Protein AF-A0A843GMJ1-F1 (afdb_monomer_lite)

pLDDT: mean 77.08, std 14.6, range [37.97, 94.62]

Foldseek 3Di:
DVVVVVVVVVQVVLCVVQHPPDDSVLSVQLVVQLVVLVQWADCPDPVSSVLSSVLSVLVVVLVVCVVVVHDCVVSVVVSVVSCVVSVSDNVRTPDVPDDPDPVSVVVVCVVVVDDDDDDPDPPDPVNVVVVVVVVVVVCVVVVPPPVVVVVVVVVVVVVVVVVVVVVVPPPPPPDDDDDDDDPDPPPVVPPPD

Secondary structure (DSSP, 8-state):
-HHHHHHHHHHHHHHHHS-TTS-HHHHHHHHHHHHHHHHHB---SHHHHHHHHHHHHHHHHHHHHHHHT---HHHHHHHHHHHHHTT-SGGGB--TT--SSHHHHHHHHHHTT------SS--SHHHHHHHHHHHHHHHHHHHS--HHHHHHHHHHHHHHHHHHHHHHTS------------TTTTSSSSS--

Radius of gyration: 40.2 Å; chains: 1; bounding box: 104×72×84 Å

Structure (mmCIF, N/CA/C/O backbone):
data_AF-A0A843GMJ1-F1
#
_entry.id   AF-A0A843GMJ1-F1
#
loop_
_atom_site.group_PDB
_atom_site.id
_atom_site.type_symbol
_atom_site.label_atom_id
_atom_site.label_alt_id
_atom_site.label_comp_id
_atom_site.label_asym_id
_atom_site.label_entity_id
_atom_site.label_seq_id
_atom_site.pdbx_PDB_ins_code
_atom_site.Cartn_x
_atom_site.Cartn_y
_atom_site.Cartn_z
_atom_site.occupancy
_atom_site.B_iso_or_equiv
_atom_site.auth_seq_id
_atom_site.auth_comp_id
_atom_site.auth_asym_id
_atom_site.auth_atom_id
_atom_site.pdbx_PDB_model_num
ATOM 1 N N . ASP A 1 1 ? -25.754 -26.120 11.097 1.00 60.06 1 ASP A N 1
ATOM 2 C CA . ASP A 1 1 ? -24.545 -26.092 11.947 1.00 60.06 1 ASP A CA 1
ATOM 3 C C . ASP A 1 1 ? -23.244 -25.766 11.214 1.00 60.06 1 ASP A C 1
ATOM 5 O O . ASP A 1 1 ? -22.388 -25.136 11.812 1.00 60.06 1 ASP A O 1
ATOM 9 N N . GLU A 1 2 ? -23.070 -26.070 9.922 1.00 61.22 2 GLU A N 1
ATOM 10 C CA . GLU A 1 2 ? -21.831 -25.690 9.201 1.00 61.22 2 GLU A CA 1
ATOM 11 C C . GLU A 1 2 ? -21.666 -24.174 8.965 1.00 61.22 2 GLU A C 1
ATOM 13 O O . GLU A 1 2 ? -20.554 -23.647 8.989 1.00 61.22 2 GLU A O 1
ATOM 18 N N . ILE A 1 3 ? -22.772 -23.447 8.772 1.00 67.88 3 ILE A N 1
ATOM 19 C CA . ILE A 1 3 ? -22.758 -22.004 8.469 1.00 67.88 3 ILE A CA 1
ATOM 20 C C . ILE A 1 3 ? -22.236 -21.178 9.658 1.00 67.88 3 ILE A C 1
ATOM 22 O O . ILE A 1 3 ? -21.502 -20.209 9.464 1.00 67.88 3 ILE A O 1
ATOM 26 N N . THR A 1 4 ? -22.570 -21.571 10.889 1.00 70.19 4 THR A N 1
ATOM 27 C CA . THR A 1 4 ? -22.130 -20.884 12.114 1.00 70.19 4 THR A CA 1
ATOM 28 C C . THR A 1 4 ? -20.654 -21.147 12.403 1.00 70.19 4 THR A C 1
ATOM 30 O O . THR A 1 4 ? -19.912 -20.213 12.693 1.00 70.19 4 THR A O 1
ATOM 33 N N . VAL A 1 5 ? -20.188 -22.382 12.199 1.00 71.06 5 VAL A N 1
ATOM 34 C CA . VAL A 1 5 ? -18.772 -22.756 12.357 1.00 71.06 5 VAL A CA 1
ATOM 35 C C . VAL A 1 5 ? -17.868 -21.981 11.389 1.00 71.06 5 VAL A C 1
ATOM 37 O O . VAL A 1 5 ? -16.803 -21.497 11.776 1.00 71.06 5 VAL A O 1
ATOM 40 N N . LEU A 1 6 ? -18.298 -21.807 10.134 1.00 69.25 6 LEU A N 1
ATOM 41 C CA . LEU A 1 6 ? -17.562 -21.012 9.145 1.00 69.25 6 LEU A CA 1
ATOM 42 C C . LEU A 1 6 ? -17.529 -19.518 9.499 1.00 69.25 6 LEU A C 1
ATOM 44 O O . LEU A 1 6 ? -16.513 -18.856 9.267 1.00 69.25 6 LEU A O 1
ATOM 48 N N . ALA A 1 7 ? -18.615 -18.979 10.058 1.00 74.50 7 ALA A N 1
ATOM 49 C CA . ALA A 1 7 ? -18.665 -17.594 10.518 1.00 74.50 7 ALA A CA 1
ATOM 50 C C . ALA A 1 7 ? -17.706 -17.359 11.699 1.00 74.50 7 ALA A C 1
ATOM 52 O O . ALA A 1 7 ? -16.915 -16.413 11.669 1.00 74.50 7 ALA A O 1
ATOM 53 N N . ASP A 1 8 ? -17.687 -18.265 12.676 1.00 79.25 8 ASP A N 1
ATOM 54 C CA . ASP A 1 8 ? -16.801 -18.180 13.841 1.00 79.25 8 ASP A CA 1
ATOM 55 C C . ASP A 1 8 ? -15.322 -18.311 13.458 1.00 79.25 8 ASP A C 1
ATOM 57 O O . ASP A 1 8 ? -14.470 -17.571 13.962 1.00 79.25 8 ASP A O 1
ATOM 61 N N . ALA A 1 9 ? -15.002 -19.196 12.509 1.00 84.12 9 ALA A N 1
ATOM 62 C CA . ALA A 1 9 ? -13.650 -19.330 11.975 1.00 84.12 9 ALA A CA 1
ATOM 63 C C . ALA A 1 9 ? -13.172 -18.038 11.286 1.00 84.12 9 ALA A C 1
ATOM 65 O O . ALA A 1 9 ? -12.038 -17.602 11.510 1.00 84.12 9 ALA A O 1
ATOM 66 N N . LYS A 1 10 ? -14.042 -17.387 10.499 1.00 84.50 10 LYS A N 1
ATOM 67 C CA . LYS A 1 10 ? -13.745 -16.096 9.854 1.00 84.50 10 LYS A CA 1
ATOM 68 C C . LYS A 1 10 ? -13.506 -14.993 10.881 1.00 84.50 10 LYS A C 1
ATOM 70 O O . LYS A 1 10 ? -12.509 -14.283 10.783 1.00 84.50 10 LYS A O 1
ATOM 75 N N . VAL A 1 11 ? -14.363 -14.877 11.895 1.00 83.75 11 VAL A N 1
ATOM 76 C CA . VAL A 1 11 ? -14.197 -13.879 12.964 1.00 83.75 11 VAL A CA 1
ATOM 77 C C . VAL A 1 11 ? -12.898 -14.114 13.736 1.00 83.75 11 VAL A C 1
ATOM 79 O O . VAL A 1 11 ? -12.165 -13.166 14.016 1.00 83.75 11 VAL A O 1
ATOM 82 N N . LYS A 1 12 ? -12.558 -15.372 14.038 1.00 86.62 12 LYS A N 1
ATOM 83 C CA . LYS A 1 12 ? -11.299 -15.721 14.710 1.00 86.62 12 LYS A CA 1
ATOM 84 C C . LYS A 1 12 ? -10.074 -15.342 13.875 1.00 86.62 12 LYS A C 1
ATOM 86 O O . LYS A 1 12 ? -9.097 -14.841 14.430 1.00 86.62 12 LYS A O 1
ATOM 91 N N . ALA A 1 13 ? -10.129 -15.544 12.559 1.00 87.81 13 ALA A N 1
ATOM 92 C CA . ALA A 1 13 ? -9.072 -15.115 11.649 1.00 87.81 13 ALA A CA 1
ATOM 93 C C . ALA A 1 13 ? -8.921 -13.585 11.645 1.00 87.81 13 ALA A C 1
ATOM 95 O O . ALA A 1 13 ? -7.815 -13.088 11.832 1.00 87.81 13 ALA A O 1
ATOM 96 N N . LEU A 1 14 ? -10.028 -12.841 11.548 1.00 88.75 14 LEU A N 1
ATOM 97 C CA . LEU A 1 14 ? -10.011 -11.375 11.589 1.00 88.75 14 LEU A CA 1
ATOM 98 C C . LEU A 1 14 ? -9.453 -10.833 12.909 1.00 88.75 14 LEU A C 1
ATOM 100 O O . LEU A 1 14 ? -8.631 -9.920 12.898 1.00 88.75 14 LEU A O 1
ATOM 104 N N . LYS A 1 15 ? -9.827 -11.434 14.045 1.00 89.56 15 LYS A N 1
ATOM 105 C CA . LYS A 1 15 ? -9.279 -11.070 15.363 1.00 89.56 15 LYS A CA 1
ATOM 106 C C . LYS A 1 15 ? -7.778 -11.321 15.474 1.00 89.56 15 LYS A C 1
ATOM 108 O O . LYS A 1 15 ? -7.098 -10.583 16.177 1.00 89.56 15 LYS A O 1
ATOM 113 N N . LYS A 1 16 ? -7.260 -12.347 14.790 1.00 89.56 16 LYS A N 1
ATOM 114 C CA . LYS A 1 16 ? -5.817 -12.612 14.704 1.00 89.56 16 LYS A CA 1
ATOM 115 C C . LYS A 1 16 ? -5.101 -11.568 13.840 1.00 89.56 16 LYS A C 1
ATOM 117 O O . LYS A 1 16 ? -3.946 -11.264 14.106 1.00 89.56 16 LYS A O 1
ATOM 122 N N . THR A 1 17 ? -5.761 -11.060 12.801 1.00 85.56 17 THR A N 1
ATOM 123 C CA . THR A 1 17 ? -5.174 -10.098 11.857 1.00 85.56 17 THR A CA 1
ATOM 124 C C . THR A 1 17 ? -5.171 -8.662 12.375 1.00 85.56 17 THR A C 1
ATOM 126 O O . THR A 1 17 ? -4.193 -7.963 12.129 1.00 85.56 17 THR A O 1
ATOM 129 N N . TRP A 1 18 ? -6.247 -8.233 13.037 1.00 87.75 18 TRP A N 1
ATOM 130 C CA . TRP A 1 18 ? -6.458 -6.843 13.455 1.00 87.75 18 TRP A CA 1
ATOM 131 C C . TRP A 1 18 ? -6.229 -6.680 14.957 1.00 87.75 18 TRP A C 1
ATOM 133 O O . TRP A 1 18 ? -5.209 -6.165 15.386 1.00 87.75 18 TRP A O 1
ATOM 143 N N . SER A 1 19 ? -7.161 -7.162 15.774 1.00 89.06 19 SER A N 1
ATOM 144 C CA . SER A 1 19 ? -7.022 -7.285 17.227 1.00 89.06 19 SER A CA 1
ATOM 145 C C . SER A 1 19 ? -8.283 -7.944 17.779 1.00 89.06 19 SER A C 1
ATOM 147 O O . SER A 1 19 ? -9.360 -7.859 17.182 1.00 89.06 19 SER A O 1
ATOM 149 N N . SER A 1 20 ? -8.190 -8.563 18.953 1.00 86.00 20 SER A N 1
ATOM 150 C CA . SER A 1 20 ? -9.362 -9.032 19.698 1.00 86.00 20 SER A CA 1
ATOM 151 C C . SER A 1 20 ? -10.174 -7.896 20.332 1.00 86.00 20 SER A C 1
ATOM 153 O O . SER A 1 20 ? -11.305 -8.142 20.745 1.00 86.00 20 SER A O 1
ATOM 155 N N . ALA A 1 21 ? -9.618 -6.680 20.401 1.00 88.88 21 ALA A N 1
ATOM 156 C CA . ALA A 1 21 ? -10.261 -5.512 21.003 1.00 88.88 21 ALA A CA 1
ATOM 157 C C . ALA A 1 21 ? -11.403 -4.925 20.154 1.00 88.88 21 ALA A C 1
ATOM 159 O O . ALA A 1 21 ? -12.260 -4.222 20.686 1.00 88.88 21 ALA A O 1
ATOM 160 N N . TYR A 1 22 ? -11.420 -5.204 18.850 1.00 89.94 22 TYR A N 1
ATOM 161 C CA . TYR A 1 22 ? -12.433 -4.685 17.936 1.00 89.94 22 TYR A CA 1
ATOM 162 C C . TYR A 1 22 ? -13.716 -5.522 17.976 1.00 89.94 22 TYR A C 1
ATOM 164 O O . TYR A 1 22 ? -13.684 -6.752 18.116 1.00 89.94 22 TYR A O 1
ATOM 172 N N . THR A 1 23 ? -14.861 -4.855 17.824 1.00 90.62 23 THR A N 1
ATOM 173 C CA . THR A 1 23 ? -16.154 -5.545 17.693 1.00 90.62 23 THR A CA 1
ATOM 174 C C . THR A 1 23 ? -16.241 -6.280 16.352 1.00 90.62 23 THR A C 1
ATOM 176 O O . THR A 1 23 ? -15.498 -5.991 15.414 1.00 90.62 23 THR A O 1
ATOM 179 N N . ASN A 1 24 ? -17.161 -7.240 16.222 1.00 87.88 24 ASN A N 1
ATOM 180 C CA . ASN A 1 24 ? -17.314 -7.986 14.966 1.00 87.88 24 ASN A CA 1
ATOM 181 C C . ASN A 1 24 ? -17.635 -7.063 13.776 1.00 87.88 24 ASN A C 1
ATOM 183 O O . ASN A 1 24 ? -17.113 -7.274 12.685 1.00 87.88 24 ASN A O 1
ATOM 187 N N . GLU A 1 25 ? -18.446 -6.025 13.989 1.00 89.25 25 GLU A N 1
ATOM 188 C CA . GLU A 1 25 ? -18.772 -5.033 12.957 1.00 89.25 25 GLU A CA 1
ATOM 189 C C . GLU A 1 25 ? -17.543 -4.219 12.539 1.00 89.25 25 GLU A C 1
ATOM 191 O O . GLU A 1 25 ? -17.320 -3.980 11.353 1.00 89.25 25 GLU A O 1
ATOM 196 N N . GLU A 1 26 ? -16.711 -3.836 13.507 1.00 92.00 26 GLU A N 1
ATOM 197 C CA . GLU A 1 26 ? -15.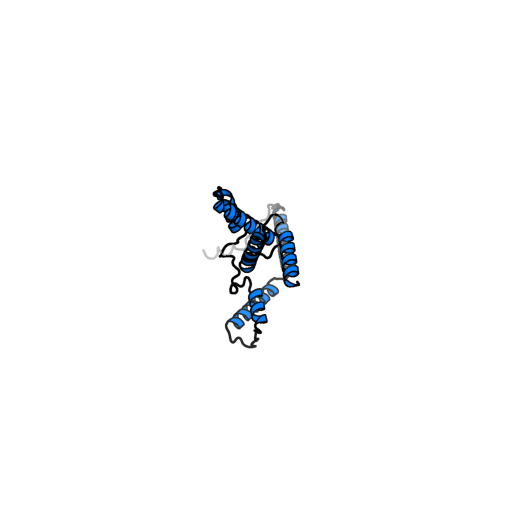473 -3.096 13.260 1.00 92.00 26 GLU A CA 1
ATOM 198 C C . GLU A 1 26 ? -14.457 -3.934 12.489 1.00 92.00 26 GLU A C 1
ATOM 200 O O . GLU A 1 26 ? -13.828 -3.429 11.565 1.00 92.00 26 GLU A O 1
ATOM 205 N N . LEU A 1 27 ? -14.339 -5.222 12.815 1.00 92.31 27 LEU A N 1
ATOM 206 C CA . LEU A 1 27 ? -13.460 -6.154 12.109 1.00 92.31 27 LEU A CA 1
ATOM 207 C C . LEU A 1 27 ? -13.861 -6.332 10.644 1.00 92.31 27 LEU A C 1
ATOM 209 O O . LEU A 1 27 ? -12.997 -6.334 9.767 1.00 92.31 27 LEU A O 1
ATOM 213 N N . VAL A 1 28 ? -15.163 -6.465 10.373 1.00 91.50 28 VAL A N 1
ATOM 214 C CA . VAL A 1 28 ? -15.680 -6.534 8.999 1.00 91.50 28 VAL A CA 1
ATOM 215 C C . VAL A 1 28 ? -15.391 -5.226 8.269 1.00 91.50 28 VAL A C 1
ATOM 217 O O . VAL A 1 28 ? -14.859 -5.249 7.162 1.00 91.50 28 VAL A O 1
ATOM 220 N N . TRP A 1 29 ? -15.656 -4.085 8.911 1.00 93.81 29 TRP A N 1
ATOM 221 C CA . TRP A 1 29 ? -15.400 -2.778 8.313 1.00 93.81 29 TRP A CA 1
ATOM 222 C C . TRP A 1 29 ? -13.915 -2.556 7.984 1.00 93.81 29 TRP A C 1
ATOM 224 O O . TRP A 1 29 ? -13.598 -2.110 6.880 1.00 93.81 29 TRP A O 1
ATOM 234 N N . LEU A 1 30 ? -13.008 -2.896 8.908 1.00 94.19 30 LEU A N 1
ATOM 235 C CA . LEU A 1 30 ? -11.557 -2.803 8.711 1.00 94.19 30 LEU A CA 1
ATOM 236 C C . LEU A 1 30 ? -11.105 -3.672 7.538 1.00 94.19 30 LEU A C 1
ATOM 238 O O . LEU A 1 30 ? -10.384 -3.195 6.661 1.00 94.19 30 LEU A O 1
ATOM 242 N N . GLN A 1 31 ? -11.568 -4.923 7.483 1.00 93.88 31 GLN A N 1
ATOM 243 C CA . GLN A 1 31 ? -11.200 -5.835 6.407 1.00 93.88 31 GLN A CA 1
ATOM 244 C C . GLN A 1 31 ? -11.715 -5.360 5.046 1.00 93.88 31 GLN A C 1
ATOM 246 O O . GLN A 1 31 ? -10.967 -5.385 4.068 1.00 93.88 31 GLN A O 1
ATOM 251 N N . ASP A 1 32 ? -12.965 -4.905 4.972 1.00 94.19 32 ASP A N 1
ATOM 252 C CA . ASP A 1 32 ? -13.551 -4.396 3.732 1.00 94.19 32 ASP A CA 1
ATOM 253 C C . ASP A 1 32 ? -12.832 -3.140 3.243 1.00 94.19 32 ASP A C 1
ATOM 255 O O . ASP A 1 32 ? -12.608 -2.973 2.042 1.00 94.19 32 ASP A O 1
ATOM 259 N N . PHE A 1 33 ? -12.457 -2.249 4.161 1.00 94.06 33 PHE A N 1
ATOM 260 C CA . PHE A 1 33 ? -11.724 -1.040 3.816 1.00 94.06 33 PHE A CA 1
ATOM 261 C C . PHE A 1 33 ? -10.301 -1.356 3.345 1.00 94.06 33 PHE A C 1
ATOM 263 O O . PHE A 1 33 ? -9.887 -0.874 2.291 1.00 94.06 33 PHE A O 1
ATOM 270 N N . TYR A 1 34 ? -9.600 -2.252 4.039 1.00 94.06 34 TYR A N 1
ATOM 271 C CA . TYR A 1 34 ? -8.284 -2.737 3.628 1.00 94.06 34 TYR A CA 1
ATOM 272 C C . TYR A 1 34 ? -8.315 -3.391 2.243 1.00 94.06 34 TYR A C 1
ATOM 274 O O . TYR A 1 34 ? -7.504 -3.061 1.380 1.00 94.06 34 TYR A O 1
ATOM 282 N N . ASN A 1 35 ? -9.292 -4.266 1.991 1.00 92.38 35 ASN A N 1
ATOM 283 C CA . ASN A 1 35 ? -9.452 -4.923 0.694 1.00 92.38 35 ASN A CA 1
ATOM 284 C C . ASN A 1 35 ? -9.660 -3.904 -0.436 1.00 92.38 35 ASN A C 1
ATOM 286 O O . ASN A 1 35 ? -9.109 -4.078 -1.522 1.00 92.38 35 ASN A O 1
ATOM 290 N N . LYS A 1 36 ? -10.408 -2.821 -0.181 1.00 90.75 36 LYS A N 1
ATOM 291 C CA . LYS A 1 36 ? -10.579 -1.725 -1.146 1.00 90.75 36 LYS A CA 1
ATOM 292 C C . LYS A 1 36 ? -9.259 -1.016 -1.433 1.00 90.75 36 LYS A C 1
ATOM 294 O O . LYS A 1 36 ? -8.966 -0.796 -2.600 1.00 90.75 36 LYS A O 1
ATOM 299 N N . ILE A 1 37 ? -8.452 -0.718 -0.412 1.00 90.00 37 ILE A N 1
ATOM 300 C CA . ILE A 1 37 ? -7.134 -0.083 -0.593 1.00 90.00 37 ILE A CA 1
ATOM 301 C C . ILE A 1 37 ? -6.201 -0.991 -1.399 1.00 90.00 37 ILE A C 1
ATOM 303 O O . ILE A 1 37 ? -5.573 -0.538 -2.346 1.00 90.00 37 ILE A O 1
ATOM 307 N N . VAL A 1 38 ? -6.136 -2.286 -1.084 1.00 89.50 38 VAL A N 1
ATOM 308 C CA . VAL A 1 38 ? -5.285 -3.239 -1.821 1.00 89.50 38 VAL A CA 1
ATOM 309 C C . VAL A 1 38 ? -5.736 -3.399 -3.278 1.00 89.50 38 VAL A C 1
ATOM 311 O O . VAL A 1 38 ? -4.900 -3.564 -4.175 1.00 89.50 38 VAL A O 1
ATOM 314 N N . ALA A 1 39 ? -7.047 -3.344 -3.524 1.00 86.12 39 ALA A N 1
ATOM 315 C CA . ALA A 1 39 ? -7.612 -3.417 -4.865 1.00 86.12 39 ALA A CA 1
ATOM 316 C C . ALA A 1 39 ? -7.296 -2.167 -5.698 1.00 86.12 39 ALA A C 1
ATOM 318 O O . ALA A 1 39 ? -6.999 -2.297 -6.883 1.00 86.12 39 ALA A O 1
ATOM 319 N N . THR A 1 40 ? -7.338 -0.977 -5.095 1.00 85.19 40 THR A N 1
ATOM 320 C CA . THR A 1 40 ? -7.155 0.285 -5.821 1.00 85.19 40 THR A CA 1
ATOM 321 C C . THR A 1 40 ? -5.715 0.773 -5.856 1.00 85.19 40 THR A C 1
ATOM 323 O O . THR A 1 40 ? -5.368 1.447 -6.810 1.00 85.19 40 THR A O 1
ATOM 326 N N . GLN A 1 41 ? -4.872 0.440 -4.878 1.00 84.81 41 GLN A N 1
ATOM 327 C CA . GLN A 1 41 ? -3.519 0.990 -4.731 1.00 84.81 41 GLN A CA 1
ATOM 328 C C . GLN A 1 41 ? -2.430 -0.077 -4.893 1.00 84.81 41 GLN A C 1
ATOM 330 O O . GLN A 1 41 ? -2.660 -1.273 -4.670 1.00 84.81 41 GLN A O 1
ATOM 335 N N . ASN A 1 42 ? -1.214 0.340 -5.267 1.00 81.44 42 ASN A N 1
ATOM 336 C CA . ASN A 1 42 ? -0.041 -0.539 -5.371 1.00 81.44 42 ASN A CA 1
ATOM 337 C C . ASN A 1 42 ? 0.533 -0.923 -3.995 1.00 81.44 42 ASN A C 1
ATOM 339 O O . ASN A 1 42 ? 1.596 -0.479 -3.581 1.00 81.44 42 ASN A O 1
ATOM 343 N N . VAL A 1 43 ? -0.186 -1.792 -3.282 1.00 82.31 43 VAL A N 1
ATOM 344 C CA . VAL A 1 43 ? 0.215 -2.329 -1.973 1.00 82.31 43 VAL A CA 1
ATOM 345 C C . VAL A 1 43 ? 0.936 -3.676 -2.140 1.00 82.31 43 VAL A C 1
ATOM 347 O O . VAL A 1 43 ? 0.437 -4.729 -1.741 1.00 82.31 43 VAL A O 1
ATOM 350 N N . SER A 1 44 ? 2.087 -3.666 -2.810 1.00 82.12 44 SER A N 1
ATOM 351 C CA . SER A 1 44 ? 2.845 -4.887 -3.133 1.00 82.12 44 SER A CA 1
ATOM 352 C C . SER A 1 44 ? 3.821 -5.314 -2.032 1.00 82.12 44 SER A C 1
ATOM 354 O O . SER A 1 44 ? 4.021 -6.510 -1.821 1.00 82.12 44 SER A O 1
ATOM 356 N N . THR A 1 45 ? 4.404 -4.363 -1.299 1.00 88.19 45 THR A N 1
ATOM 357 C CA . THR A 1 45 ? 5.436 -4.652 -0.293 1.00 88.19 45 THR A CA 1
ATOM 358 C C . THR A 1 45 ? 4.845 -4.854 1.109 1.00 88.19 45 THR A C 1
ATOM 360 O O . THR A 1 45 ? 3.823 -4.244 1.437 1.00 88.19 45 THR A O 1
ATOM 363 N N . PRO A 1 46 ? 5.490 -5.653 1.986 1.00 90.12 46 PRO A N 1
ATOM 364 C CA . PRO A 1 46 ? 5.031 -5.848 3.366 1.00 90.12 46 PRO A CA 1
ATOM 365 C C . PRO A 1 46 ? 4.896 -4.540 4.156 1.00 90.12 46 PRO A C 1
ATOM 367 O O . PRO A 1 46 ? 3.944 -4.374 4.913 1.00 90.12 46 PRO A O 1
ATOM 370 N N . ILE A 1 47 ? 5.803 -3.585 3.925 1.00 89.88 47 ILE A N 1
ATOM 371 C CA . ILE A 1 47 ? 5.772 -2.264 4.567 1.00 89.88 47 ILE A CA 1
ATOM 372 C C . ILE A 1 47 ? 4.503 -1.505 4.164 1.00 89.88 47 ILE A C 1
ATOM 374 O O . ILE A 1 47 ? 3.809 -0.965 5.022 1.00 89.88 47 ILE A O 1
ATOM 378 N N . LEU A 1 48 ? 4.161 -1.490 2.871 1.00 89.62 48 LEU A N 1
ATOM 379 C CA . LEU A 1 48 ? 2.940 -0.832 2.399 1.00 89.62 48 LEU A CA 1
ATOM 380 C C . LEU A 1 48 ? 1.683 -1.534 2.923 1.00 89.62 48 LEU A C 1
ATOM 382 O O . LEU A 1 48 ? 0.704 -0.865 3.242 1.00 89.62 48 LEU A O 1
ATOM 386 N N . GLN A 1 49 ? 1.708 -2.863 3.056 1.00 91.75 49 GLN A N 1
ATOM 387 C CA . GLN A 1 49 ? 0.603 -3.623 3.650 1.00 91.75 49 GLN A CA 1
ATOM 388 C C . GLN A 1 49 ? 0.383 -3.254 5.119 1.00 91.75 49 GLN A C 1
ATOM 390 O O . GLN A 1 49 ? -0.757 -3.060 5.535 1.00 91.75 49 GLN A O 1
ATOM 395 N N . GLU A 1 50 ? 1.454 -3.126 5.903 1.00 91.94 50 GLU A N 1
ATOM 396 C CA . GLU A 1 50 ? 1.378 -2.684 7.297 1.00 91.94 50 GLU A CA 1
ATOM 397 C C . GLU A 1 50 ? 0.848 -1.250 7.395 1.00 91.94 50 GLU A C 1
ATOM 399 O O . GLU A 1 50 ? -0.096 -0.988 8.135 1.00 91.94 50 GLU A O 1
ATOM 404 N N . LYS A 1 51 ? 1.342 -0.335 6.555 1.00 92.94 51 LYS A N 1
ATOM 405 C CA . LYS A 1 51 ? 0.875 1.060 6.549 1.00 92.94 51 LYS A CA 1
ATOM 406 C C . LYS A 1 51 ? -0.566 1.221 6.086 1.00 92.94 51 LYS A C 1
ATOM 408 O O . LYS A 1 51 ? -1.286 2.068 6.610 1.00 92.94 51 LYS A O 1
ATOM 413 N N . ALA A 1 52 ? -1.025 0.377 5.167 1.00 93.00 52 ALA A N 1
ATOM 414 C CA . ALA A 1 52 ? -2.433 0.309 4.802 1.00 93.00 52 ALA A CA 1
ATOM 415 C C . ALA A 1 52 ? -3.307 -0.168 5.978 1.00 93.00 52 ALA A C 1
ATOM 417 O O . ALA A 1 52 ? -4.416 0.340 6.147 1.00 93.00 52 ALA A O 1
ATOM 418 N N . LYS A 1 53 ? -2.821 -1.095 6.820 1.00 93.50 53 LYS A N 1
ATOM 419 C CA . LYS A 1 53 ? -3.524 -1.493 8.054 1.00 93.50 53 LYS A CA 1
ATOM 420 C C . LYS A 1 53 ? -3.555 -0.362 9.078 1.00 93.50 53 LYS A C 1
ATOM 422 O O . LYS A 1 53 ? -4.645 -0.031 9.538 1.00 93.50 53 LYS A O 1
ATOM 427 N N . ASP A 1 54 ? -2.412 0.273 9.353 1.00 92.69 54 ASP A N 1
ATOM 428 C CA . ASP A 1 54 ? -2.317 1.433 10.255 1.00 92.69 54 ASP A CA 1
ATOM 429 C C . ASP A 1 54 ? -3.320 2.523 9.845 1.00 92.69 54 ASP A C 1
ATOM 431 O O . ASP A 1 54 ? -4.051 3.071 10.670 1.00 92.69 54 ASP A O 1
ATOM 435 N N . PHE A 1 55 ? -3.410 2.795 8.539 1.00 94.31 55 PHE A N 1
ATOM 436 C CA . PHE A 1 55 ? -4.366 3.747 7.987 1.00 94.31 55 PHE A CA 1
ATOM 437 C C . PHE A 1 55 ? -5.824 3.338 8.240 1.00 94.31 55 PHE A C 1
ATOM 439 O O . PHE A 1 55 ? -6.638 4.178 8.626 1.00 94.31 55 PHE A O 1
ATOM 446 N N . CYS A 1 56 ? -6.171 2.059 8.060 1.00 94.62 56 CYS A N 1
ATOM 447 C CA . CYS A 1 56 ? -7.522 1.560 8.327 1.00 94.62 56 CYS A CA 1
ATOM 448 C C . CYS A 1 56 ? -7.922 1.755 9.797 1.00 94.62 56 CYS A C 1
ATOM 450 O O . CYS A 1 56 ? -9.026 2.229 10.079 1.00 94.62 56 CYS A O 1
ATOM 452 N N . GLU A 1 57 ? -7.024 1.432 10.729 1.00 94.06 57 GLU A N 1
ATOM 453 C CA . GLU A 1 57 ? -7.272 1.591 12.165 1.00 94.06 57 GLU A CA 1
ATOM 454 C C . GLU A 1 57 ? -7.385 3.062 12.570 1.00 94.06 57 GLU A C 1
ATOM 456 O O . GLU A 1 57 ? -8.300 3.446 13.305 1.00 94.06 57 GLU A O 1
ATOM 461 N N . LEU A 1 58 ? -6.513 3.916 12.030 1.00 93.88 58 LEU A N 1
ATOM 462 C CA . LEU A 1 58 ? -6.559 5.353 12.271 1.00 93.88 58 LEU A CA 1
ATOM 463 C C . LEU A 1 58 ? -7.886 5.958 11.791 1.00 93.88 58 LEU A C 1
ATOM 465 O O . LEU A 1 58 ? -8.517 6.725 12.519 1.00 93.88 58 LEU A O 1
ATOM 469 N N . GLN A 1 59 ? -8.366 5.556 10.611 1.00 94.38 59 GLN A N 1
ATOM 470 C CA . GLN A 1 59 ? -9.663 5.986 10.079 1.00 94.38 59 GLN A CA 1
ATOM 471 C C . GLN A 1 59 ? -10.841 5.511 10.939 1.00 94.38 59 GLN A C 1
ATOM 473 O O . GLN A 1 59 ? -11.808 6.257 11.132 1.00 94.38 59 GLN A O 1
ATOM 478 N N . LEU A 1 60 ? -10.774 4.299 11.500 1.00 94.19 60 LEU A N 1
ATOM 479 C CA . LEU A 1 60 ? -11.788 3.821 12.441 1.00 94.19 60 LEU A CA 1
ATOM 480 C C . LEU A 1 60 ? -11.820 4.688 13.708 1.00 94.19 60 LEU A C 1
ATOM 482 O O . LEU A 1 60 ? -12.898 5.090 14.155 1.00 94.19 60 LEU A O 1
ATOM 486 N N . ASN A 1 61 ? -10.652 5.021 14.257 1.00 92.50 61 ASN A N 1
ATOM 487 C CA . ASN A 1 61 ? -10.536 5.848 15.457 1.00 92.50 61 ASN A CA 1
ATOM 488 C C . ASN A 1 61 ? -11.015 7.286 15.224 1.00 92.50 61 ASN A C 1
ATOM 490 O O . ASN A 1 61 ? -11.739 7.820 16.063 1.00 92.50 61 ASN A O 1
ATOM 494 N N . ILE A 1 62 ? -10.722 7.876 14.060 1.00 92.88 62 ILE A N 1
ATOM 495 C CA . ILE A 1 62 ? -11.270 9.183 13.662 1.00 92.88 62 ILE A CA 1
ATOM 496 C C . ILE A 1 62 ? -12.801 9.131 13.641 1.00 92.88 62 ILE A C 1
ATOM 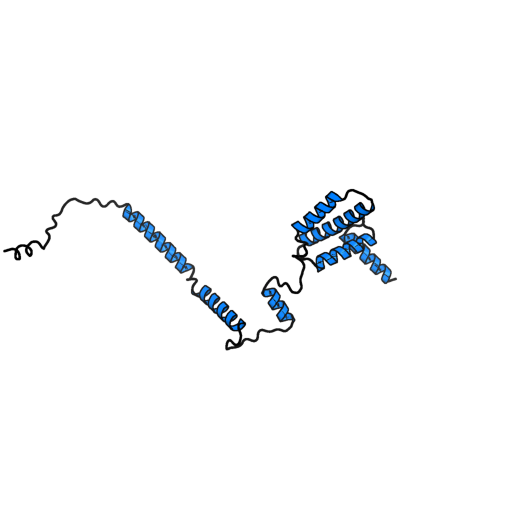498 O O . ILE A 1 62 ? -13.458 9.990 14.226 1.00 92.88 62 ILE A O 1
ATOM 502 N N . LYS A 1 63 ? -13.398 8.099 13.029 1.00 92.75 63 LYS A N 1
ATOM 503 C CA . LYS A 1 63 ? -14.863 7.947 12.989 1.00 92.75 63 LYS A CA 1
ATOM 504 C C . LYS A 1 63 ? -15.476 7.800 14.379 1.00 92.75 63 LYS A C 1
ATOM 506 O O . LYS A 1 63 ? -16.532 8.377 14.634 1.00 92.75 63 LYS A O 1
ATOM 511 N N . LYS A 1 64 ? -14.836 7.038 15.270 1.00 92.56 64 LYS A N 1
ATOM 512 C CA . LYS A 1 64 ? -15.272 6.898 16.667 1.00 92.56 64 LYS A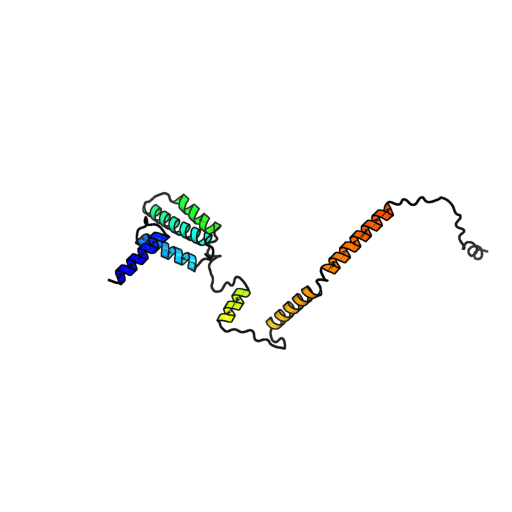 CA 1
ATOM 513 C C . LYS A 1 64 ? -15.189 8.233 17.409 1.00 92.56 64 LYS A C 1
ATOM 515 O O . LYS A 1 64 ? -16.175 8.634 18.018 1.00 92.56 64 LYS A O 1
ATOM 520 N N . GLY A 1 65 ? -14.065 8.940 17.287 1.00 91.38 65 GLY A N 1
ATOM 521 C CA . GLY A 1 65 ? -13.848 10.241 17.918 1.00 91.38 65 GLY A CA 1
ATOM 522 C C . GLY A 1 65 ? -14.833 11.310 17.439 1.00 91.38 65 GLY A C 1
ATOM 523 O O . GLY A 1 65 ? -15.403 12.024 18.258 1.00 91.38 65 GLY A O 1
ATOM 524 N N . LEU A 1 66 ? -15.127 11.357 16.135 1.00 91.50 66 LEU A N 1
ATOM 525 C CA . LEU A 1 66 ? -16.147 12.254 15.578 1.00 91.50 66 LEU A CA 1
ATOM 526 C C . LEU A 1 66 ? -17.542 11.971 16.151 1.00 91.50 66 LEU A C 1
ATOM 528 O O . LEU A 1 66 ? -18.278 12.905 16.455 1.00 91.50 66 LEU A O 1
ATOM 532 N N . ARG A 1 67 ? -17.907 10.695 16.337 1.00 91.19 67 ARG A N 1
ATOM 533 C CA . ARG A 1 67 ? -19.200 10.314 16.936 1.00 91.19 67 ARG A CA 1
ATOM 534 C C . ARG A 1 67 ? -19.290 10.667 18.418 1.00 91.19 67 ARG A C 1
ATOM 536 O O . ARG A 1 67 ? -20.370 11.004 18.885 1.00 91.19 67 ARG A O 1
ATOM 543 N N . SER A 1 68 ? -18.181 10.578 19.148 1.00 91.88 68 SER A N 1
ATOM 544 C CA . SER A 1 68 ? -18.122 10.937 20.568 1.00 91.88 68 SER A CA 1
ATOM 545 C C . SER A 1 68 ? -17.898 12.435 20.814 1.00 91.88 68 SER A C 1
ATOM 547 O O . SER A 1 68 ? -17.841 12.843 21.969 1.00 91.88 68 SER A O 1
ATOM 549 N N . GLY A 1 69 ? -17.728 13.246 19.763 1.00 87.56 69 GLY A N 1
ATOM 550 C CA . GLY A 1 69 ? -17.428 14.678 19.872 1.00 87.56 69 GLY A CA 1
ATOM 551 C C . GLY A 1 69 ? -16.013 15.001 20.376 1.00 87.56 69 GLY A C 1
ATOM 552 O O . GLY A 1 69 ? -15.792 16.087 20.902 1.00 87.56 69 GLY A O 1
ATOM 553 N N . ALA A 1 70 ? -15.062 14.070 20.253 1.00 91.00 70 ALA A N 1
ATOM 554 C CA . ALA A 1 70 ? -13.667 14.286 20.639 1.00 91.00 70 ALA A CA 1
ATOM 555 C C . ALA A 1 70 ? -12.895 15.074 19.564 1.00 91.00 70 ALA A C 1
ATOM 557 O O . ALA A 1 70 ? -13.213 14.998 18.376 1.00 91.00 70 ALA A O 1
ATOM 558 N N . ASP A 1 71 ? -11.839 15.788 19.967 1.00 90.31 71 ASP A N 1
ATOM 559 C CA . ASP A 1 71 ? -10.927 16.432 19.017 1.00 90.31 71 ASP A CA 1
ATOM 560 C C . ASP A 1 71 ? -10.068 15.381 18.295 1.00 90.31 71 ASP A C 1
ATOM 562 O O . ASP A 1 71 ? -9.179 14.754 18.874 1.00 90.31 71 ASP A O 1
ATOM 566 N N . VAL A 1 72 ? -10.351 15.188 17.006 1.00 93.00 72 VAL A N 1
ATOM 567 C CA . VAL A 1 72 ? -9.653 14.245 16.118 1.00 93.00 72 VAL A CA 1
ATOM 568 C C . VAL A 1 72 ? -8.676 14.932 15.163 1.00 93.00 72 VAL A C 1
ATOM 570 O O . VAL A 1 72 ? -8.087 14.267 14.311 1.00 93.00 72 VAL A O 1
ATOM 573 N N . SER A 1 73 ? -8.468 16.247 15.286 1.00 91.50 73 SER A N 1
ATOM 574 C CA . SER A 1 73 ? -7.669 17.041 14.341 1.00 91.50 73 SER A CA 1
ATOM 575 C C . SER A 1 73 ? -6.249 16.497 14.144 1.00 91.50 73 SER A C 1
ATOM 577 O O . SER A 1 73 ? -5.751 16.430 13.019 1.00 91.50 73 SER A O 1
ATOM 579 N N . LYS A 1 74 ? -5.606 16.034 15.223 1.00 93.31 74 LYS A N 1
ATOM 580 C CA . LYS A 1 74 ? -4.282 15.399 15.168 1.00 93.31 74 LYS A CA 1
ATOM 581 C C . LYS A 1 74 ? -4.302 14.080 14.392 1.00 93.31 74 LYS A C 1
ATOM 583 O O . LYS A 1 74 ? -3.411 13.847 13.582 1.00 93.31 74 LYS A O 1
ATOM 588 N N . MET A 1 75 ? -5.311 13.240 14.621 1.00 91.06 75 MET A N 1
ATOM 589 C CA . MET A 1 75 ? -5.443 11.953 13.929 1.00 91.06 75 MET A CA 1
ATOM 590 C C . MET A 1 75 ? -5.728 12.156 12.440 1.00 91.06 75 MET A C 1
ATOM 592 O O . MET A 1 75 ? -5.171 11.443 11.614 1.00 91.06 75 MET A O 1
ATOM 596 N N . MET A 1 76 ? -6.537 13.160 12.087 1.00 91.69 76 MET A N 1
ATOM 597 C CA . MET A 1 76 ? -6.789 13.520 10.688 1.00 91.69 76 MET A CA 1
ATOM 598 C C . MET A 1 76 ? -5.503 13.951 9.976 1.00 91.69 76 MET A C 1
ATOM 600 O O . MET A 1 76 ? -5.232 13.465 8.885 1.00 91.69 76 MET A O 1
ATOM 604 N N . LYS A 1 77 ? -4.666 14.777 10.620 1.00 94.44 77 LYS A N 1
ATOM 605 C CA . LYS A 1 77 ? -3.352 15.150 10.067 1.00 94.44 77 LYS A CA 1
ATOM 606 C C . LYS A 1 77 ? -2.451 13.934 9.854 1.00 94.44 77 LYS A C 1
ATOM 608 O O . LYS A 1 77 ? -1.891 13.778 8.781 1.00 94.44 77 LYS A O 1
ATOM 613 N N . GLN A 1 78 ? -2.374 13.041 10.841 1.00 92.88 78 GLN A N 1
ATOM 614 C CA . GLN A 1 78 ? -1.601 11.801 10.711 1.00 92.88 78 GLN A CA 1
ATOM 615 C C . GLN A 1 78 ? -2.113 10.915 9.566 1.00 92.88 78 GLN A C 1
ATOM 617 O O . GLN A 1 78 ? -1.320 10.272 8.884 1.00 92.88 78 GLN A O 1
ATOM 622 N N . ALA A 1 79 ? -3.427 10.881 9.341 1.00 92.19 79 ALA A N 1
ATOM 623 C CA . ALA A 1 79 ? -4.011 10.137 8.235 1.00 92.19 79 ALA A CA 1
ATOM 624 C C . ALA A 1 79 ? -3.630 10.749 6.878 1.00 92.19 79 ALA A C 1
ATOM 626 O O . ALA A 1 79 ? -3.256 10.007 5.971 1.00 92.19 79 ALA A O 1
ATOM 627 N N . ASP A 1 80 ? -3.668 12.077 6.758 1.00 92.56 80 ASP A N 1
ATOM 628 C CA . ASP A 1 80 ? -3.212 12.787 5.558 1.00 92.56 80 ASP A CA 1
ATOM 629 C C . ASP A 1 80 ? -1.716 12.566 5.296 1.00 92.56 80 ASP A C 1
ATOM 631 O O . ASP A 1 80 ? -1.315 12.361 4.149 1.00 92.56 80 ASP A O 1
ATOM 635 N N . ASP A 1 81 ? -0.895 12.561 6.349 1.00 93.25 81 ASP A N 1
ATOM 636 C CA . ASP A 1 81 ? 0.541 12.296 6.245 1.00 93.25 81 ASP A CA 1
ATOM 637 C C . ASP A 1 81 ? 0.796 10.887 5.695 1.00 93.25 81 ASP A C 1
ATOM 639 O O . ASP A 1 81 ? 1.577 10.730 4.761 1.00 93.25 81 ASP A O 1
ATOM 643 N N . ILE A 1 82 ? 0.083 9.866 6.188 1.00 90.38 82 ILE A N 1
ATOM 644 C CA . ILE A 1 82 ? 0.197 8.493 5.669 1.00 90.38 82 ILE A CA 1
ATOM 645 C C . ILE A 1 82 ? -0.170 8.433 4.182 1.00 90.38 82 ILE A C 1
ATOM 647 O O . ILE A 1 82 ? 0.557 7.820 3.399 1.00 90.38 82 ILE A O 1
ATOM 651 N N . VAL A 1 83 ? -1.268 9.076 3.774 1.00 90.44 83 VAL A N 1
ATOM 652 C CA . VAL A 1 83 ? -1.703 9.069 2.368 1.00 90.44 83 VAL A CA 1
ATOM 653 C C . VAL A 1 83 ? -0.632 9.670 1.460 1.00 90.44 83 VAL A C 1
ATOM 655 O O . VAL A 1 83 ? -0.328 9.086 0.420 1.00 90.44 83 VAL A O 1
ATOM 658 N N . LYS A 1 84 ? -0.022 10.786 1.871 1.00 90.12 84 LYS A N 1
ATOM 659 C CA . LYS A 1 84 ? 1.011 11.476 1.087 1.00 90.12 84 LYS A CA 1
ATOM 660 C C . LYS A 1 84 ? 2.347 10.740 1.096 1.00 90.12 84 LYS A C 1
ATOM 662 O O . LYS A 1 84 ? 2.952 10.565 0.047 1.00 90.12 84 LYS A O 1
ATOM 667 N N . THR A 1 85 ? 2.814 10.297 2.265 1.00 89.25 85 THR A N 1
ATOM 668 C CA . THR A 1 85 ? 4.122 9.637 2.418 1.00 89.25 85 THR A CA 1
ATOM 669 C C . THR A 1 85 ? 4.181 8.299 1.688 1.00 89.25 85 THR A C 1
ATOM 671 O O . THR A 1 85 ? 5.220 7.959 1.130 1.00 89.25 85 THR A O 1
ATOM 674 N N . TYR A 1 86 ? 3.083 7.542 1.682 1.00 86.56 86 TYR A N 1
ATOM 675 C CA . TYR A 1 86 ? 3.028 6.218 1.055 1.00 86.56 86 TYR A CA 1
ATOM 676 C C . TYR A 1 86 ? 2.305 6.210 -0.295 1.00 86.56 86 TYR A C 1
ATOM 678 O O . TYR A 1 86 ? 2.040 5.137 -0.832 1.00 86.56 86 TYR A O 1
ATOM 686 N N . HIS A 1 87 ? 2.011 7.390 -0.852 1.00 84.69 87 HIS A N 1
ATOM 687 C CA . HIS A 1 87 ? 1.382 7.561 -2.162 1.00 84.69 87 HIS A CA 1
ATOM 688 C C . HIS A 1 87 ? 0.074 6.769 -2.330 1.00 84.69 87 HIS A C 1
ATOM 690 O O . HIS A 1 87 ? -0.173 6.158 -3.364 1.00 84.69 87 HIS A O 1
ATOM 696 N N . PHE A 1 88 ? -0.812 6.799 -1.332 1.00 84.88 88 PHE A N 1
ATOM 697 C CA . PHE A 1 88 ? -2.169 6.240 -1.455 1.00 84.88 88 PHE A CA 1
ATOM 698 C C . PHE A 1 88 ? -3.146 7.217 -2.133 1.00 84.88 88 PHE A C 1
ATOM 700 O O . PHE A 1 88 ? -4.340 7.247 -1.829 1.00 84.88 88 PHE A O 1
ATOM 707 N N . GLU A 1 89 ? -2.636 8.041 -3.044 1.00 83.69 89 GLU A N 1
ATOM 708 C CA . GLU A 1 89 ? -3.392 9.054 -3.772 1.00 83.69 89 GLU A CA 1
ATOM 709 C C . GLU A 1 89 ? -4.109 8.452 -4.990 1.00 83.69 89 GLU A C 1
ATOM 711 O O . GLU A 1 89 ? -3.811 7.350 -5.451 1.00 83.69 89 GLU A O 1
ATOM 716 N N . ALA A 1 90 ? -5.076 9.184 -5.548 1.00 77.56 90 ALA A N 1
ATOM 717 C CA . ALA A 1 90 ? -5.781 8.746 -6.756 1.00 77.56 90 ALA A CA 1
ATOM 718 C C . ALA A 1 90 ? -4.853 8.643 -7.984 1.00 77.56 90 ALA A C 1
ATOM 720 O O . ALA A 1 90 ? -5.115 7.852 -8.886 1.00 77.56 90 ALA A O 1
ATOM 721 N N . SER A 1 91 ? -3.763 9.415 -8.005 1.00 73.81 91 SER A N 1
ATOM 722 C CA . SER A 1 91 ? -2.713 9.379 -9.032 1.00 73.81 91 SER A CA 1
ATOM 723 C C . SER A 1 91 ? -1.975 8.036 -9.085 1.00 73.81 91 SER A C 1
ATOM 725 O O . SER A 1 91 ? -1.544 7.621 -10.158 1.00 73.81 91 SER A O 1
ATOM 727 N N . SER A 1 92 ? -1.872 7.345 -7.949 1.00 69.38 92 SER A N 1
ATOM 728 C CA . SER A 1 92 ? -1.194 6.052 -7.794 1.00 69.38 92 SER A CA 1
ATOM 729 C C . SER A 1 92 ? -2.144 4.855 -7.894 1.00 69.38 92 SER A C 1
ATOM 731 O O . SER A 1 92 ? -1.737 3.712 -7.669 1.00 69.38 92 SER A O 1
ATOM 733 N N . ALA A 1 93 ? -3.409 5.104 -8.248 1.00 75.50 93 ALA A N 1
ATOM 734 C CA . ALA A 1 93 ? -4.395 4.053 -8.388 1.00 75.50 93 ALA A CA 1
ATOM 735 C C . ALA A 1 93 ? -4.029 3.095 -9.534 1.00 75.50 93 ALA A C 1
ATOM 737 O O . ALA A 1 93 ? -3.630 3.508 -10.626 1.00 75.50 93 ALA A O 1
ATOM 738 N N . LYS A 1 94 ? -4.226 1.797 -9.292 1.00 72.75 94 LYS A N 1
ATOM 739 C CA . LYS A 1 94 ? -4.103 0.709 -10.264 1.00 72.75 94 LYS A CA 1
ATOM 740 C C . LYS A 1 94 ? -5.139 0.890 -11.371 1.00 72.75 94 LYS A C 1
ATOM 742 O O . LYS A 1 94 ? -6.238 0.340 -11.318 1.00 72.75 94 LYS A O 1
ATOM 747 N N . ASN A 1 95 ? -4.793 1.654 -12.396 1.00 68.75 95 ASN A N 1
ATOM 748 C CA . ASN A 1 95 ? -5.574 1.702 -13.620 1.00 68.75 95 ASN A CA 1
ATOM 749 C C . ASN A 1 95 ? -5.204 0.486 -14.470 1.00 68.75 95 ASN A C 1
ATOM 751 O O . ASN A 1 95 ? -4.055 0.332 -14.859 1.00 68.75 95 ASN A O 1
ATOM 755 N N . ALA A 1 96 ? -6.185 -0.346 -14.828 1.00 58.25 96 ALA A N 1
ATOM 756 C CA . ALA A 1 96 ? -5.978 -1.498 -15.717 1.00 58.25 96 ALA A CA 1
ATOM 757 C C . ALA A 1 96 ? -5.493 -1.116 -17.137 1.00 58.25 96 ALA A C 1
ATOM 759 O O . ALA A 1 96 ? -5.173 -1.994 -17.934 1.00 58.25 96 ALA A O 1
ATOM 760 N N . ALA A 1 97 ? -5.481 0.183 -17.455 1.00 61.62 97 ALA A N 1
ATOM 761 C CA . ALA A 1 97 ? -4.953 0.753 -18.691 1.00 61.62 97 ALA A CA 1
ATOM 762 C C . ALA A 1 97 ? -3.567 1.408 -18.523 1.00 61.62 97 ALA A C 1
ATOM 764 O O . ALA A 1 97 ? -2.970 1.804 -19.522 1.00 61.62 97 ALA A O 1
ATOM 765 N N . ASN A 1 98 ? -3.055 1.527 -17.292 1.00 63.97 98 ASN A N 1
ATOM 766 C CA . ASN A 1 98 ? -1.712 2.038 -17.039 1.00 63.97 98 ASN A CA 1
ATOM 767 C C . ASN A 1 98 ? -0.753 0.855 -16.971 1.00 63.97 98 ASN A C 1
ATOM 769 O O . ASN A 1 98 ? -0.734 0.120 -15.990 1.00 63.97 98 ASN A O 1
ATOM 773 N N . PHE A 1 99 ? 0.030 0.685 -18.029 1.00 68.44 99 PHE A N 1
ATOM 774 C CA . PHE A 1 99 ? 1.158 -0.235 -18.038 1.00 68.44 99 PHE A CA 1
ATOM 775 C C . PHE A 1 99 ? 2.381 0.511 -17.508 1.00 68.44 99 PHE A C 1
ATOM 777 O O . PHE A 1 99 ? 2.727 1.567 -18.037 1.00 68.44 99 PHE A O 1
ATOM 784 N N . GLU A 1 100 ? 3.033 -0.023 -16.476 1.00 68.31 100 GLU A N 1
ATOM 785 C CA . GLU A 1 100 ? 4.232 0.600 -15.897 1.00 68.31 100 GLU A CA 1
ATOM 786 C C . GLU A 1 100 ? 5.473 0.340 -16.765 1.00 68.31 100 GLU A C 1
ATOM 788 O O . GLU A 1 100 ? 6.465 1.064 -16.694 1.00 68.31 100 GLU A O 1
ATOM 793 N N . SER A 1 101 ? 5.426 -0.684 -17.623 1.00 74.31 101 SER A N 1
ATOM 794 C CA . SER A 1 101 ? 6.519 -1.021 -18.532 1.00 74.31 101 SER A CA 1
ATOM 795 C C . SER A 1 101 ? 6.035 -1.633 -19.846 1.00 74.31 101 SER A C 1
ATOM 797 O O . SER A 1 101 ? 4.966 -2.241 -19.932 1.00 74.31 101 SER A O 1
ATOM 799 N N . ILE A 1 102 ? 6.888 -1.552 -20.872 1.00 78.12 102 ILE A N 1
ATOM 800 C CA . ILE A 1 102 ? 6.682 -2.263 -22.143 1.00 78.12 102 ILE A CA 1
ATOM 801 C C . ILE A 1 102 ? 6.603 -3.780 -21.902 1.00 78.12 102 ILE A C 1
ATOM 803 O O . ILE A 1 102 ? 5.826 -4.463 -22.560 1.00 78.12 102 ILE A O 1
ATOM 807 N N . GLY A 1 103 ? 7.342 -4.321 -20.927 1.00 79.44 103 GLY A N 1
ATOM 808 C CA . GLY A 1 103 ? 7.269 -5.743 -20.574 1.00 79.44 103 GLY A CA 1
ATOM 809 C C . GLY A 1 103 ? 5.877 -6.164 -20.094 1.00 79.44 103 GLY A C 1
ATOM 810 O O . GLY A 1 103 ? 5.354 -7.188 -20.531 1.00 79.44 103 GLY A O 1
ATOM 811 N N . GLU A 1 104 ? 5.240 -5.346 -19.257 1.00 77.56 104 GLU A N 1
ATOM 812 C CA . GLU A 1 104 ? 3.878 -5.588 -18.773 1.00 77.56 104 GLU A CA 1
ATOM 813 C C . GLU A 1 104 ? 2.845 -5.525 -19.909 1.00 77.56 104 GLU A C 1
ATOM 815 O O . GLU A 1 104 ? 1.967 -6.388 -20.006 1.00 77.56 104 GLU A O 1
ATOM 820 N N . LEU A 1 105 ? 3.014 -4.569 -20.829 1.00 79.88 105 LEU A N 1
ATOM 821 C CA . LEU A 1 105 ? 2.213 -4.454 -22.048 1.00 79.88 105 LEU A CA 1
ATOM 822 C C . LEU A 1 105 ? 2.333 -5.714 -22.924 1.00 79.88 105 LEU A C 1
ATOM 824 O O . LEU A 1 105 ? 1.324 -6.270 -23.364 1.00 79.88 105 LEU A O 1
ATOM 828 N N . MET A 1 106 ? 3.555 -6.208 -23.139 1.00 80.25 106 MET A N 1
ATOM 829 C CA . MET A 1 106 ? 3.810 -7.404 -23.951 1.00 80.25 106 MET A CA 1
ATOM 830 C C . MET A 1 106 ? 3.225 -8.671 -23.310 1.00 80.25 106 MET A C 1
A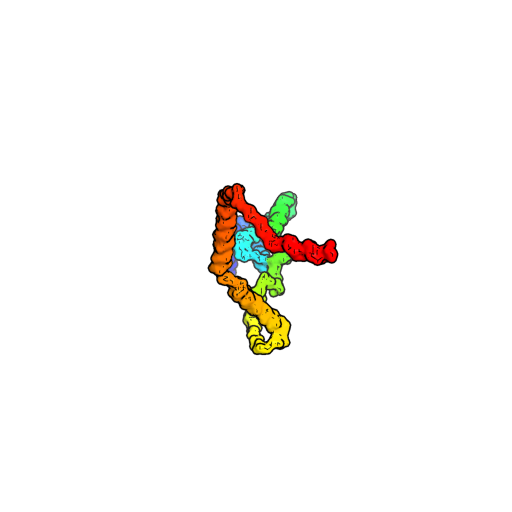TOM 832 O O . MET A 1 106 ? 2.635 -9.496 -24.009 1.00 80.25 106 MET A O 1
ATOM 836 N N . VAL A 1 107 ? 3.305 -8.814 -21.982 1.00 81.00 107 VAL A N 1
ATOM 837 C CA . VAL A 1 107 ? 2.672 -9.929 -21.250 1.00 81.00 107 VAL A CA 1
ATOM 838 C C . VAL A 1 107 ? 1.147 -9.865 -21.351 1.00 81.00 107 VAL A C 1
ATOM 840 O O . VAL A 1 107 ? 0.498 -10.898 -21.535 1.00 81.00 107 VAL A O 1
ATOM 843 N N . TYR A 1 108 ? 0.560 -8.671 -21.248 1.00 82.75 108 TYR A N 1
ATOM 844 C CA . TYR A 1 108 ? -0.881 -8.476 -21.395 1.00 82.75 108 TYR A CA 1
ATOM 845 C C . TYR A 1 108 ? -1.377 -8.901 -22.783 1.00 82.75 108 TYR A C 1
ATOM 847 O O . TYR A 1 108 ? -2.337 -9.669 -22.890 1.00 82.75 108 TYR A O 1
ATOM 855 N N . TYR A 1 109 ? -0.693 -8.465 -23.843 1.00 81.88 109 TYR A N 1
ATOM 856 C CA . TYR A 1 109 ? -1.015 -8.866 -25.212 1.00 81.88 109 TYR A CA 1
ATOM 857 C C . TYR A 1 109 ? -0.791 -10.366 -25.451 1.00 81.88 109 TYR A C 1
ATOM 859 O O . TYR A 1 109 ? -1.659 -11.017 -26.035 1.00 81.88 109 TYR A O 1
ATOM 867 N N . GLY A 1 110 ? 0.282 -10.946 -24.904 1.00 79.88 110 GLY A N 1
ATOM 868 C CA . GLY A 1 110 ? 0.526 -12.390 -24.957 1.00 79.88 110 GLY A CA 1
ATOM 869 C C . GLY A 1 110 ? -0.597 -13.211 -24.311 1.00 79.88 110 GLY A C 1
ATOM 870 O O . GLY A 1 110 ? -1.066 -14.185 -24.896 1.00 79.88 110 GLY A O 1
ATOM 871 N N . LYS A 1 111 ? -1.119 -12.784 -23.150 1.00 82.25 111 LYS A N 1
ATOM 872 C CA . LYS A 1 111 ? -2.279 -13.429 -22.498 1.00 82.25 111 LYS A CA 1
ATOM 873 C C . LYS A 1 111 ? -3.566 -13.334 -23.318 1.00 82.25 111 LYS A C 1
ATOM 875 O O . LYS A 1 111 ? -4.407 -14.223 -23.227 1.00 82.25 111 LYS A O 1
ATOM 880 N N . LYS A 1 112 ? -3.729 -12.275 -24.115 1.00 83.31 112 LYS A N 1
ATOM 881 C CA . LYS A 1 112 ? -4.853 -12.125 -25.052 1.00 83.31 112 LYS A CA 1
ATOM 882 C C . LYS A 1 112 ? -4.673 -12.905 -26.360 1.00 83.31 112 LYS A C 1
ATOM 884 O O . LYS A 1 112 ? -5.539 -12.822 -27.226 1.00 83.31 112 LYS A O 1
ATOM 889 N N . GLY A 1 113 ? -3.588 -13.668 -26.499 1.00 80.38 113 GLY A N 1
ATOM 890 C CA . GLY A 1 113 ? -3.296 -14.458 -27.695 1.00 80.38 113 GLY A CA 1
ATOM 891 C C . GLY A 1 113 ? -2.728 -13.634 -28.849 1.00 80.38 113 GLY A C 1
ATOM 892 O O . GLY A 1 113 ? -2.723 -14.098 -29.988 1.00 80.38 113 GLY A O 1
ATOM 893 N N . TRP A 1 114 ? -2.262 -12.409 -28.585 1.00 81.31 114 TRP A N 1
ATOM 894 C CA . TRP A 1 114 ? -1.516 -11.650 -29.578 1.00 81.31 114 TRP A CA 1
ATOM 895 C C . TRP A 1 114 ? -0.089 -12.193 -29.650 1.00 81.31 114 TRP A C 1
ATOM 897 O O . TRP A 1 114 ? 0.645 -12.200 -28.661 1.00 81.31 114 TRP A O 1
ATOM 907 N N . HIS A 1 115 ? 0.292 -12.641 -30.840 1.00 76.19 115 HIS A N 1
ATOM 908 C CA . HIS A 1 115 ? 1.649 -13.050 -31.160 1.00 76.19 115 HIS A CA 1
ATOM 909 C C . HIS A 1 115 ? 2.196 -12.112 -32.238 1.00 76.19 115 HIS A C 1
ATOM 911 O O . HIS A 1 115 ? 1.495 -11.885 -33.232 1.00 76.19 115 HIS A O 1
ATOM 917 N N . PRO A 1 116 ? 3.420 -11.579 -32.075 1.00 69.81 116 PRO A N 1
ATOM 918 C CA . PRO A 1 116 ? 4.033 -10.758 -33.105 1.00 69.81 116 PRO A CA 1
ATOM 919 C C . PRO A 1 116 ? 4.185 -11.586 -34.384 1.00 69.81 116 PRO A C 1
ATOM 921 O O . PRO A 1 116 ? 4.817 -12.646 -34.388 1.00 69.81 116 PRO A O 1
ATOM 924 N N . LYS A 1 117 ? 3.557 -11.117 -35.465 1.00 70.56 117 LYS A N 1
ATOM 925 C CA . LYS A 1 117 ? 3.742 -11.671 -36.805 1.00 70.56 117 LYS A CA 1
ATOM 926 C C . LYS A 1 117 ? 4.963 -10.995 -37.400 1.00 70.56 117 LYS A C 1
ATOM 928 O O . LYS A 1 117 ? 4.910 -9.826 -37.752 1.00 70.56 117 LYS A O 1
ATOM 933 N N . TRP A 1 118 ? 6.062 -11.730 -37.465 1.00 59.53 118 TRP A N 1
ATOM 934 C CA . TRP A 1 118 ? 7.285 -11.236 -38.077 1.00 59.53 118 TRP A CA 1
ATOM 935 C C . TRP A 1 118 ? 7.121 -11.225 -39.594 1.00 59.53 118 TRP A C 1
ATOM 937 O O . TRP A 1 118 ? 6.959 -12.279 -40.213 1.00 59.53 118 TRP A O 1
ATOM 947 N N . HIS A 1 119 ? 7.142 -10.033 -40.180 1.00 61.81 119 HIS A N 1
ATOM 948 C CA . HIS A 1 119 ? 7.176 -9.850 -41.622 1.00 61.81 119 HIS A CA 1
ATOM 949 C C . HIS A 1 119 ? 8.635 -9.733 -42.089 1.00 61.81 119 HIS A C 1
ATOM 951 O O . HIS A 1 119 ? 9.465 -9.120 -41.425 1.00 61.81 119 HIS A O 1
ATOM 957 N N . ILE A 1 120 ? 8.967 -10.389 -43.208 1.00 60.66 120 ILE A N 1
ATOM 958 C CA . ILE A 1 120 ? 10.326 -10.378 -43.787 1.00 60.66 120 ILE A CA 1
ATOM 959 C C . ILE A 1 120 ? 10.612 -9.025 -44.464 1.00 60.66 120 ILE A C 1
ATOM 961 O O . ILE A 1 120 ? 11.759 -8.590 -44.515 1.00 60.66 120 ILE A O 1
ATOM 965 N N . GLU A 1 121 ? 9.566 -8.338 -44.924 1.00 60.31 121 GLU A N 1
ATOM 966 C CA . GLU A 1 121 ? 9.624 -6.963 -45.421 1.00 60.31 121 GLU A CA 1
ATOM 967 C C . GLU A 1 121 ? 8.875 -6.030 -44.454 1.00 60.31 121 GLU A C 1
ATOM 969 O O . GLU A 1 121 ? 7.806 -6.428 -43.975 1.00 60.31 121 GLU A O 1
ATOM 974 N N . PRO A 1 122 ? 9.397 -4.820 -44.150 1.00 58.56 122 PRO A N 1
ATOM 975 C CA . PRO A 1 122 ? 8.745 -3.894 -43.230 1.00 58.56 122 PRO A CA 1
ATOM 976 C C . PRO A 1 122 ? 7.443 -3.394 -43.854 1.00 58.56 122 PRO A C 1
ATOM 978 O O . PRO A 1 122 ? 7.468 -2.613 -44.805 1.00 58.56 122 PRO A O 1
ATOM 981 N N . ASN A 1 123 ? 6.310 -3.854 -43.331 1.00 66.12 123 ASN A N 1
ATOM 982 C CA . ASN A 1 123 ? 4.996 -3.458 -43.837 1.00 66.12 123 ASN A CA 1
ATOM 983 C C . ASN A 1 123 ? 4.337 -2.404 -42.945 1.00 66.12 123 ASN A C 1
ATOM 985 O O . ASN A 1 123 ? 3.432 -1.706 -43.406 1.00 66.12 123 ASN A O 1
ATOM 989 N N . ASP A 1 124 ? 4.784 -2.261 -41.692 1.00 66.62 124 ASP A N 1
ATOM 990 C CA . ASP A 1 124 ? 4.260 -1.260 -40.768 1.00 66.62 124 ASP A CA 1
ATOM 991 C C . ASP A 1 124 ? 5.348 -0.407 -40.076 1.00 66.62 124 ASP A C 1
ATOM 993 O O . ASP A 1 124 ? 6.559 -0.622 -40.189 1.00 66.62 124 ASP A O 1
ATOM 997 N N . SER A 1 125 ? 4.905 0.634 -39.368 1.00 71.56 125 SER A N 1
ATOM 998 C CA . SER A 1 125 ? 5.783 1.546 -38.626 1.00 71.56 125 SER A CA 1
ATOM 999 C C . SER A 1 125 ? 6.465 0.890 -37.417 1.00 71.56 125 SER A C 1
ATOM 1001 O O . SER A 1 125 ? 7.486 1.399 -36.944 1.00 71.56 125 SER A O 1
ATOM 1003 N N . ILE A 1 126 ? 5.935 -0.233 -36.924 1.00 68.44 126 ILE A N 1
ATOM 1004 C CA . ILE A 1 126 ? 6.507 -1.024 -35.833 1.00 68.44 126 ILE A CA 1
ATOM 1005 C C . ILE A 1 126 ? 7.681 -1.855 -36.364 1.00 68.44 126 ILE A C 1
ATOM 1007 O O . ILE A 1 126 ? 8.719 -1.900 -35.709 1.00 68.44 126 ILE A O 1
ATOM 1011 N N . ASP A 1 127 ? 7.590 -2.416 -37.569 1.00 68.81 127 ASP A N 1
ATOM 1012 C CA . ASP A 1 127 ? 8.679 -3.128 -38.241 1.00 68.81 127 ASP A CA 1
ATOM 1013 C C . ASP A 1 127 ? 9.889 -2.207 -38.452 1.00 68.81 127 ASP A C 1
ATOM 1015 O O . ASP A 1 127 ? 11.026 -2.573 -38.142 1.00 68.81 127 ASP A O 1
ATOM 1019 N N . PHE A 1 128 ? 9.645 -0.964 -38.883 1.00 76.50 128 PHE A N 1
ATOM 1020 C CA . PHE A 1 128 ? 10.694 0.051 -39.006 1.00 76.50 128 PHE A CA 1
ATOM 1021 C C . PHE A 1 128 ? 11.328 0.391 -37.648 1.00 76.50 128 PHE A C 1
ATOM 1023 O O . PHE A 1 128 ? 12.551 0.507 -37.531 1.00 76.50 128 PHE A O 1
ATOM 1030 N N . MET A 1 129 ? 10.513 0.514 -36.594 1.00 77.31 129 MET A N 1
ATOM 1031 C CA . MET A 1 129 ? 11.008 0.731 -35.233 1.00 77.31 129 MET A CA 1
ATOM 1032 C C . MET A 1 129 ? 11.871 -0.446 -34.757 1.00 77.31 129 MET A C 1
ATOM 1034 O O . MET A 1 129 ? 12.965 -0.226 -34.239 1.00 77.31 129 MET A O 1
ATOM 1038 N N . MET A 1 130 ? 11.426 -1.686 -34.970 1.00 77.94 130 MET A N 1
ATOM 1039 C CA . MET A 1 130 ? 12.171 -2.892 -34.600 1.00 77.94 130 MET A CA 1
ATOM 1040 C C . MET A 1 130 ? 13.506 -2.975 -35.339 1.00 77.94 130 MET A C 1
ATOM 1042 O O . MET A 1 130 ? 14.534 -3.238 -34.713 1.00 77.94 130 MET A O 1
ATOM 1046 N N . GLN A 1 131 ? 13.524 -2.680 -36.640 1.00 81.69 131 GLN A N 1
ATOM 1047 C CA . GLN A 1 131 ? 14.756 -2.652 -37.424 1.00 81.69 131 GLN A CA 1
ATOM 1048 C C . GLN A 1 131 ? 15.722 -1.566 -36.929 1.00 81.69 131 GLN A C 1
ATOM 1050 O O . GLN A 1 131 ? 16.925 -1.806 -36.825 1.00 81.69 131 GLN A O 1
ATOM 1055 N N . ASN A 1 132 ? 15.213 -0.393 -36.541 1.00 83.56 132 ASN A N 1
ATOM 1056 C CA . ASN A 1 132 ? 16.034 0.665 -35.954 1.00 83.56 132 ASN A CA 1
ATOM 1057 C C . ASN A 1 132 ? 16.608 0.280 -34.588 1.00 83.56 132 ASN A C 1
ATOM 1059 O O . ASN A 1 132 ? 17.785 0.537 -34.343 1.00 83.56 132 ASN A O 1
ATOM 1063 N N . ILE A 1 133 ? 15.825 -0.375 -33.725 1.00 83.12 133 ILE A N 1
ATOM 1064 C CA . ILE A 1 133 ? 16.304 -0.881 -32.430 1.00 83.12 133 ILE A CA 1
ATOM 1065 C C . ILE A 1 133 ? 17.406 -1.926 -32.643 1.00 83.12 133 ILE A C 1
ATOM 1067 O O . ILE A 1 133 ? 18.456 -1.848 -32.008 1.00 83.12 133 ILE A O 1
ATOM 1071 N N . GLN A 1 134 ? 17.217 -2.866 -33.571 1.00 83.38 134 GLN A N 1
ATOM 1072 C CA . GLN A 1 134 ? 18.227 -3.877 -33.899 1.00 83.38 134 GLN A CA 1
ATOM 1073 C C . GLN A 1 134 ? 19.502 -3.252 -34.475 1.00 83.38 134 GLN A C 1
ATOM 1075 O O . GLN A 1 134 ? 20.605 -3.619 -34.074 1.00 83.38 134 GLN A O 1
ATOM 1080 N N . ASN A 1 135 ? 19.369 -2.277 -35.376 1.00 83.50 135 ASN A N 1
ATOM 1081 C CA . ASN A 1 135 ? 20.507 -1.556 -35.941 1.00 83.50 135 ASN A CA 1
ATOM 1082 C C . ASN A 1 135 ? 21.243 -0.728 -34.884 1.00 83.50 135 ASN A C 1
ATOM 1084 O O . ASN A 1 135 ? 22.471 -0.681 -34.899 1.00 83.50 135 ASN A O 1
ATOM 1088 N N . TYR A 1 136 ? 20.515 -0.099 -33.960 1.00 82.75 136 TYR A N 1
ATOM 1089 C CA . TYR A 1 136 ? 21.096 0.630 -32.838 1.00 82.75 136 TYR A CA 1
ATOM 1090 C C . TYR A 1 136 ? 21.868 -0.308 -31.906 1.00 82.75 136 TYR A C 1
ATOM 1092 O O . TYR A 1 136 ? 23.034 -0.049 -31.632 1.00 82.75 136 TYR A O 1
ATOM 1100 N N . LEU A 1 137 ? 21.275 -1.436 -31.504 1.00 80.12 137 LEU A N 1
ATOM 1101 C CA . LEU A 1 137 ? 21.945 -2.446 -30.679 1.00 80.12 137 LEU A CA 1
ATOM 1102 C C . LEU A 1 137 ? 23.178 -3.024 -31.374 1.00 80.12 137 LEU A C 1
ATOM 1104 O O . LEU A 1 137 ? 24.229 -3.153 -30.757 1.00 80.12 137 LEU A O 1
ATOM 1108 N N . LYS A 1 138 ? 23.084 -3.318 -32.674 1.00 81.44 138 LYS A N 1
ATOM 1109 C CA . LYS A 1 138 ? 24.222 -3.797 -33.460 1.00 81.44 138 LYS A CA 1
ATOM 1110 C C . LYS A 1 138 ? 25.333 -2.753 -33.521 1.00 81.44 138 LYS A C 1
ATOM 1112 O O . LYS A 1 138 ? 26.488 -3.109 -33.349 1.00 81.44 138 LYS A O 1
ATOM 1117 N N . ARG A 1 139 ? 25.005 -1.474 -33.729 1.00 79.25 139 ARG A N 1
ATOM 1118 C CA . ARG A 1 139 ? 25.989 -0.383 -33.669 1.00 79.25 139 ARG A CA 1
ATOM 1119 C C . ARG A 1 139 ? 26.597 -0.252 -32.286 1.00 79.25 139 ARG A C 1
ATOM 1121 O O . ARG A 1 139 ? 27.782 -0.010 -32.206 1.00 79.25 139 ARG A O 1
ATOM 1128 N N . LEU A 1 140 ? 25.822 -0.415 -31.223 1.00 75.81 140 LEU A N 1
ATOM 1129 C CA . LEU A 1 140 ? 26.333 -0.320 -29.862 1.00 75.81 140 LEU A CA 1
ATOM 1130 C C . LEU A 1 140 ? 27.332 -1.451 -29.583 1.00 75.81 140 LEU A C 1
ATOM 1132 O O . LEU A 1 140 ? 28.450 -1.183 -29.184 1.00 75.81 140 LEU A O 1
ATOM 1136 N N . VAL A 1 141 ? 26.991 -2.691 -29.936 1.00 72.06 141 VAL A N 1
ATOM 1137 C CA . VAL A 1 141 ? 27.870 -3.861 -29.748 1.00 72.06 141 VAL A CA 1
ATOM 1138 C C . VAL A 1 141 ? 29.091 -3.853 -30.675 1.00 72.06 141 VAL A C 1
ATOM 1140 O O . VAL A 1 141 ? 30.145 -4.349 -30.299 1.00 72.06 141 VAL A O 1
ATOM 1143 N N . VAL A 1 142 ? 28.960 -3.332 -31.898 1.00 72.00 142 VAL A N 1
ATOM 1144 C CA . VAL A 1 142 ? 30.052 -3.320 -32.890 1.00 72.00 142 VAL A CA 1
ATOM 1145 C C . VAL A 1 142 ? 30.929 -2.066 -32.778 1.00 72.00 142 VAL A C 1
ATOM 1147 O O . VAL A 1 142 ? 32.122 -2.152 -33.047 1.00 72.00 142 VAL A O 1
ATOM 1150 N N . ASN A 1 143 ? 30.367 -0.914 -32.393 1.00 65.19 143 ASN A N 1
ATOM 1151 C CA . ASN A 1 143 ? 31.100 0.351 -32.241 1.00 65.19 143 ASN A CA 1
ATOM 1152 C C . ASN A 1 143 ? 31.551 0.627 -30.802 1.00 65.19 143 ASN A C 1
ATOM 1154 O O . ASN A 1 143 ? 32.338 1.552 -30.603 1.00 65.19 143 ASN A O 1
ATOM 1158 N N . GLU A 1 144 ? 31.096 -0.127 -29.797 1.00 58.94 144 GLU A N 1
ATOM 1159 C CA . GLU A 1 144 ? 31.880 -0.267 -28.571 1.00 58.94 144 GLU A CA 1
ATOM 1160 C C . GLU A 1 144 ? 33.147 -1.034 -28.954 1.00 58.94 144 GLU A C 1
ATOM 1162 O O . GLU A 1 144 ? 33.208 -2.258 -28.870 1.00 58.94 144 GLU A O 1
AT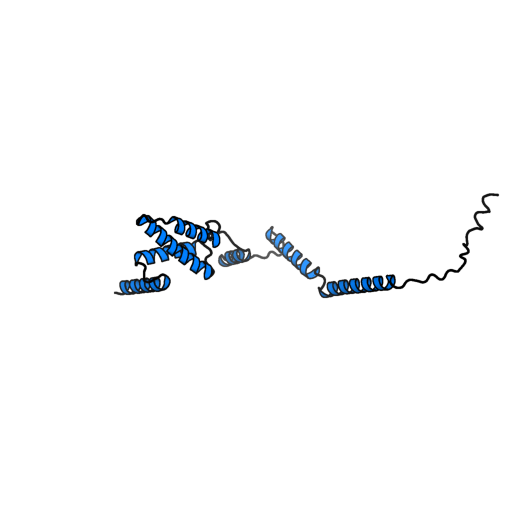OM 1167 N N . GLY A 1 145 ? 34.146 -0.292 -29.450 1.00 58.94 145 GLY A N 1
ATOM 1168 C CA . GLY A 1 145 ? 35.492 -0.807 -29.660 1.00 58.94 145 GLY A CA 1
ATOM 1169 C C . GLY A 1 145 ? 35.885 -1.581 -28.415 1.00 58.94 145 GLY A C 1
ATOM 1170 O O . GLY A 1 145 ? 35.640 -1.095 -27.302 1.00 58.94 145 GLY A O 1
ATOM 1171 N N . ASN A 1 146 ? 36.382 -2.802 -28.628 1.00 64.25 146 ASN A N 1
ATOM 1172 C CA . ASN A 1 146 ? 36.678 -3.778 -27.591 1.00 64.25 146 ASN A CA 1
ATOM 1173 C C . ASN A 1 146 ? 37.273 -3.034 -26.394 1.00 64.25 146 ASN A C 1
ATOM 1175 O O . ASN A 1 146 ? 38.244 -2.302 -26.560 1.00 64.25 146 ASN A O 1
ATOM 1179 N N . PHE A 1 147 ? 36.670 -3.142 -25.210 1.00 61.41 147 PHE A N 1
ATOM 1180 C CA . PHE A 1 147 ? 37.078 -2.350 -24.039 1.00 61.41 147 PHE A CA 1
ATOM 1181 C C . PHE A 1 147 ? 38.600 -2.438 -23.791 1.00 61.41 147 PHE A C 1
ATOM 1183 O O . PHE A 1 147 ? 39.203 -1.500 -23.280 1.00 61.41 147 PHE A O 1
ATOM 1190 N N . ALA A 1 148 ? 39.217 -3.547 -24.217 1.00 62.59 148 ALA A N 1
ATOM 1191 C CA . ALA A 1 148 ? 40.658 -3.753 -24.286 1.00 62.59 148 ALA A CA 1
ATOM 1192 C C . ALA A 1 148 ? 41.412 -2.732 -25.172 1.00 62.59 148 ALA A C 1
ATOM 1194 O O . ALA A 1 148 ? 42.365 -2.136 -24.683 1.00 62.59 148 ALA A O 1
ATOM 1195 N N . GLU A 1 149 ? 40.970 -2.465 -26.407 1.00 71.75 149 GLU A N 1
ATOM 1196 C CA . GLU A 1 149 ? 41.596 -1.481 -27.314 1.00 71.75 149 GLU A CA 1
ATOM 1197 C C . GLU A 1 149 ? 41.505 -0.060 -26.742 1.00 71.75 149 GLU A C 1
ATOM 1199 O O . GLU A 1 149 ? 42.485 0.674 -26.731 1.00 71.75 149 GLU A O 1
ATOM 1204 N N . GLN A 1 150 ? 40.364 0.320 -26.152 1.00 70.38 150 GLN A N 1
ATOM 1205 C CA . GLN A 1 150 ? 40.219 1.642 -25.521 1.00 70.38 150 GLN A CA 1
ATOM 1206 C C . GLN A 1 150 ? 41.086 1.814 -24.260 1.00 70.38 150 GLN A C 1
ATOM 1208 O O . GLN A 1 150 ? 41.395 2.941 -23.854 1.00 70.38 150 GLN A O 1
ATOM 1213 N N . VAL A 1 151 ? 41.437 0.712 -23.592 1.00 71.88 151 VAL A N 1
ATOM 1214 C CA . VAL A 1 151 ? 42.361 0.711 -22.451 1.00 71.88 151 VAL A CA 1
ATOM 1215 C C . VAL A 1 151 ? 43.807 0.787 -22.936 1.00 71.88 151 VAL A C 1
ATOM 1217 O O . VAL A 1 151 ? 44.577 1.549 -22.351 1.00 71.88 151 VAL A O 1
ATOM 1220 N N . GLU A 1 152 ? 44.163 0.072 -24.005 1.00 76.44 152 GLU A N 1
ATOM 1221 C CA . GLU A 1 152 ? 45.484 0.159 -24.641 1.00 76.44 152 GLU A CA 1
ATOM 1222 C C . GLU A 1 152 ? 45.745 1.557 -25.213 1.00 76.44 152 GLU A C 1
ATOM 1224 O O . GLU A 1 152 ? 46.724 2.181 -24.815 1.00 76.44 152 GLU A O 1
ATOM 1229 N N . ASP A 1 153 ? 44.817 2.139 -25.976 1.00 80.06 153 ASP A N 1
ATOM 1230 C CA . ASP A 1 153 ? 44.941 3.510 -26.501 1.00 80.06 153 ASP A CA 1
ATOM 1231 C C . ASP A 1 153 ? 45.117 4.551 -25.387 1.00 80.06 153 ASP A C 1
ATOM 1233 O O . ASP A 1 153 ? 45.865 5.530 -25.507 1.00 80.06 153 ASP A O 1
ATOM 1237 N N . ARG A 1 154 ? 44.408 4.367 -24.265 1.00 78.00 154 ARG A N 1
ATOM 1238 C CA . ARG A 1 154 ? 44.543 5.257 -23.108 1.00 78.00 154 ARG A CA 1
ATOM 1239 C C . ARG A 1 154 ? 45.900 5.057 -22.429 1.00 78.00 154 ARG A C 1
ATOM 1241 O O . ARG A 1 154 ? 46.497 6.051 -22.025 1.00 78.00 154 ARG A O 1
ATOM 1248 N N . ARG A 1 155 ? 46.398 3.820 -22.329 1.00 78.50 155 ARG A N 1
ATOM 1249 C CA . ARG A 1 155 ? 47.732 3.506 -21.795 1.00 78.50 155 ARG A CA 1
ATOM 1250 C C . ARG A 1 155 ? 48.839 4.097 -22.670 1.00 78.50 155 ARG A C 1
ATOM 1252 O O . ARG A 1 155 ? 49.757 4.708 -22.132 1.00 78.50 155 ARG A O 1
ATOM 1259 N N . ASP A 1 156 ? 48.725 3.986 -23.986 1.00 82.94 156 ASP A N 1
ATOM 1260 C CA . ASP A 1 156 ? 49.716 4.505 -24.930 1.00 82.94 156 ASP A CA 1
ATOM 1261 C C . ASP A 1 156 ? 49.767 6.029 -24.925 1.00 82.94 156 ASP A C 1
ATOM 1263 O O . ASP A 1 156 ? 50.851 6.611 -24.913 1.00 82.94 156 ASP A O 1
ATOM 1267 N N . ARG A 1 157 ? 48.610 6.691 -24.810 1.00 81.69 157 ARG A N 1
ATOM 1268 C CA . ARG A 1 157 ? 48.561 8.139 -24.577 1.00 81.69 157 ARG A CA 1
ATOM 1269 C C . ARG A 1 157 ? 49.248 8.555 -23.279 1.00 81.69 157 ARG A C 1
ATOM 1271 O O . ARG A 1 157 ? 49.981 9.535 -23.296 1.00 81.69 157 ARG A O 1
ATOM 1278 N N . TYR A 1 158 ? 49.033 7.831 -22.178 1.00 78.06 158 TYR A N 1
ATOM 1279 C CA . TYR A 1 158 ? 49.720 8.113 -20.911 1.00 78.06 158 TYR A CA 1
ATOM 1280 C C . TYR A 1 158 ? 51.240 7.962 -21.045 1.00 78.06 158 TYR A C 1
ATOM 1282 O O . TYR A 1 158 ? 51.971 8.865 -20.649 1.00 78.06 158 TYR A O 1
ATOM 1290 N N . ASN A 1 159 ? 51.706 6.873 -21.660 1.00 78.94 159 ASN A N 1
ATOM 1291 C CA . ASN A 1 159 ? 53.134 6.635 -21.883 1.00 78.94 159 ASN A CA 1
ATOM 1292 C C . ASN A 1 159 ? 53.761 7.697 -22.803 1.00 78.94 159 ASN A C 1
ATOM 1294 O O . ASN 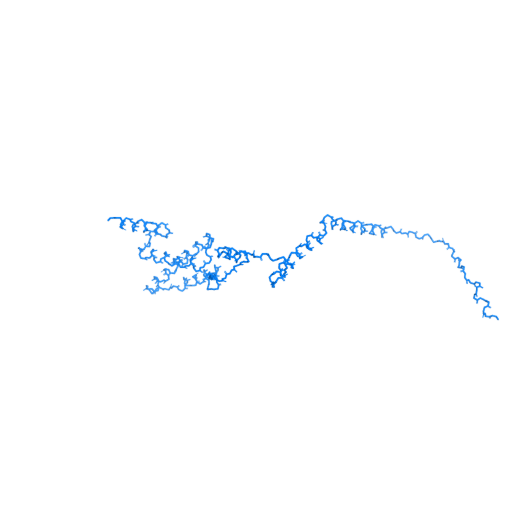A 1 159 ? 54.922 8.060 -22.632 1.00 78.94 159 ASN A O 1
ATOM 1298 N N . LEU A 1 160 ? 53.017 8.183 -23.804 1.00 78.69 160 LEU A N 1
ATOM 1299 C CA . LEU A 1 160 ? 53.477 9.248 -24.694 1.00 78.69 160 LEU A CA 1
ATOM 1300 C C . LEU A 1 160 ? 53.628 10.573 -23.940 1.00 78.69 160 LEU A C 1
ATOM 1302 O O . LEU A 1 160 ? 54.645 11.237 -24.103 1.00 78.69 160 LEU A O 1
ATOM 1306 N N . THR A 1 161 ? 52.652 10.936 -23.104 1.00 79.19 161 THR A N 1
ATOM 1307 C CA . THR A 1 161 ? 52.744 12.128 -22.249 1.00 79.19 161 THR A CA 1
ATOM 1308 C C . THR A 1 161 ? 53.919 12.022 -21.279 1.00 79.19 161 THR A C 1
ATOM 1310 O O . THR A 1 161 ? 54.721 12.940 -21.219 1.00 79.19 161 THR A O 1
ATOM 1313 N N . GLU A 1 162 ? 54.111 10.875 -20.622 1.00 73.69 162 GLU A N 1
ATOM 1314 C CA . GLU A 1 162 ? 55.258 10.652 -19.728 1.00 73.69 162 GLU A CA 1
ATOM 1315 C C . GLU A 1 162 ? 56.607 10.761 -20.464 1.00 73.69 162 GLU A C 1
ATOM 1317 O O . GLU A 1 162 ? 57.582 11.278 -19.924 1.00 73.69 162 GLU A O 1
ATOM 1322 N N . ARG A 1 163 ? 56.690 10.305 -21.720 1.00 73.62 163 ARG A N 1
ATOM 1323 C CA . ARG A 1 163 ? 57.896 10.487 -22.544 1.00 73.62 163 ARG A CA 1
ATOM 1324 C C . ARG A 1 163 ? 58.142 11.947 -22.912 1.00 73.62 163 ARG A C 1
ATOM 1326 O O . ARG A 1 163 ? 59.293 12.359 -22.911 1.00 73.62 163 ARG A O 1
ATOM 1333 N N . LEU A 1 164 ? 57.096 12.704 -23.232 1.00 73.94 164 LEU A N 1
ATOM 1334 C CA . LEU A 1 164 ? 57.215 14.128 -23.554 1.00 73.94 164 LEU A CA 1
ATOM 1335 C C . LEU A 1 164 ? 57.638 14.943 -22.325 1.00 73.94 164 LEU A C 1
ATOM 1337 O O . LEU A 1 164 ? 58.563 15.742 -22.432 1.00 73.94 164 LEU A O 1
ATOM 1341 N N . ASP A 1 165 ? 57.061 14.652 -21.157 1.00 68.00 165 ASP A N 1
ATOM 1342 C CA . ASP A 1 165 ? 57.432 15.290 -19.888 1.00 68.00 165 ASP A CA 1
ATOM 1343 C C . ASP A 1 165 ? 58.886 14.964 -19.483 1.00 68.00 165 ASP A C 1
ATOM 1345 O O . ASP A 1 165 ? 59.573 15.783 -18.874 1.00 68.00 165 ASP A O 1
ATOM 1349 N N . ASN A 1 166 ? 59.392 13.775 -19.832 1.00 63.88 166 ASN A N 1
ATOM 1350 C CA . ASN A 1 166 ? 60.797 13.418 -19.605 1.00 63.88 166 ASN A CA 1
ATOM 1351 C C . ASN A 1 166 ? 61.760 14.121 -20.579 1.00 63.88 166 ASN A C 1
ATOM 1353 O O . ASN A 1 166 ? 62.870 14.451 -20.177 1.00 63.88 166 ASN A O 1
ATOM 1357 N N . ILE A 1 167 ? 61.344 14.380 -21.824 1.00 60.41 167 ILE A N 1
ATOM 1358 C CA . ILE A 1 167 ? 62.149 15.121 -22.813 1.00 60.41 167 ILE A CA 1
ATOM 1359 C C . ILE A 1 167 ? 62.241 16.609 -22.444 1.00 60.41 167 ILE A C 1
ATOM 1361 O O . ILE A 1 167 ? 63.299 17.204 -22.608 1.00 60.41 167 ILE A O 1
ATOM 1365 N N . GLU A 1 168 ? 61.179 17.213 -21.900 1.00 55.62 168 GLU A N 1
ATOM 1366 C CA . GLU A 1 168 ? 61.218 18.612 -21.432 1.00 55.62 168 GLU A CA 1
ATOM 1367 C C . GLU A 1 168 ? 62.159 18.840 -20.233 1.00 55.62 168 GLU A C 1
ATOM 1369 O O . GLU A 1 168 ? 62.569 19.973 -19.996 1.00 55.62 168 GLU A O 1
ATOM 1374 N N . ASN A 1 169 ? 62.530 17.788 -19.492 1.00 52.91 169 ASN A N 1
ATOM 1375 C CA . ASN A 1 169 ? 63.435 17.885 -18.341 1.00 52.91 169 ASN A CA 1
ATOM 1376 C C . ASN A 1 169 ? 64.920 17.631 -18.676 1.00 52.91 169 ASN A C 1
ATOM 1378 O O . ASN A 1 169 ? 65.769 17.820 -17.803 1.00 52.91 169 ASN A O 1
ATOM 1382 N N . GLU A 1 170 ? 65.261 17.222 -19.902 1.00 50.47 170 GLU A N 1
ATOM 1383 C CA . GLU A 1 170 ? 66.648 17.219 -20.387 1.00 50.47 170 GLU A CA 1
ATOM 1384 C C . GLU A 1 170 ? 66.945 18.580 -21.041 1.00 50.47 170 GLU A C 1
ATOM 1386 O O . GLU A 1 170 ? 66.754 18.773 -22.241 1.00 50.47 170 GLU A O 1
ATOM 1391 N N . GLU A 1 171 ? 67.395 19.551 -20.236 1.00 46.19 171 GLU A N 1
ATOM 1392 C CA . GLU A 1 171 ? 67.969 20.805 -20.738 1.00 46.19 171 GLU A CA 1
ATOM 1393 C C . GLU A 1 171 ? 69.127 20.482 -21.697 1.00 46.19 171 GLU A C 1
ATOM 1395 O O . GLU A 1 171 ? 70.188 20.005 -21.293 1.00 46.19 171 GLU A O 1
ATOM 1400 N N . VAL A 1 172 ? 68.917 20.735 -22.989 1.00 49.06 172 VAL A N 1
ATOM 1401 C CA . VAL A 1 172 ? 69.972 20.687 -24.002 1.00 49.06 172 VAL A CA 1
ATOM 1402 C C . VAL A 1 172 ? 70.926 21.850 -23.727 1.00 49.06 172 VAL A C 1
ATOM 1404 O O . VAL A 1 172 ? 70.600 23.001 -24.019 1.00 49.06 172 VAL A O 1
ATOM 1407 N N . GLU A 1 173 ? 72.104 21.562 -23.165 1.00 48.62 173 GLU A N 1
ATOM 1408 C CA . GLU A 1 173 ? 73.236 22.493 -23.191 1.00 48.62 173 GLU A CA 1
ATOM 1409 C C . GLU A 1 173 ? 73.584 22.774 -24.661 1.00 48.62 173 GLU A C 1
ATOM 1411 O O . GLU A 1 173 ? 74.141 21.933 -25.367 1.00 48.62 173 GLU A O 1
ATOM 1416 N N . LEU A 1 174 ? 73.191 23.953 -25.146 1.00 45.34 174 LEU A N 1
ATOM 1417 C CA . LEU A 1 174 ? 73.597 24.464 -26.451 1.00 45.34 174 LEU A CA 1
ATOM 1418 C C . LEU A 1 174 ? 75.073 24.867 -26.363 1.00 45.34 174 LEU A C 1
ATOM 1420 O O . LEU A 1 174 ? 75.392 25.932 -25.836 1.00 45.34 174 LEU A O 1
ATOM 1424 N N . ASP A 1 175 ? 75.958 23.998 -26.855 1.00 37.97 175 ASP A N 1
ATOM 1425 C CA . ASP A 1 175 ? 77.365 24.332 -27.080 1.00 37.97 175 ASP A CA 1
ATOM 1426 C C . ASP A 1 175 ? 77.454 25.376 -28.200 1.00 37.97 175 ASP A C 1
ATOM 1428 O O . ASP A 1 175 ? 77.044 25.165 -29.346 1.00 37.97 175 ASP A O 1
ATOM 1432 N N . ASP A 1 176 ? 77.925 26.549 -27.809 1.00 48.94 176 ASP A N 1
ATOM 1433 C CA . ASP A 1 176 ? 78.009 27.764 -28.596 1.00 48.94 176 ASP A CA 1
ATOM 1434 C C . ASP A 1 176 ? 79.225 27.642 -29.522 1.00 48.94 176 ASP A C 1
ATOM 1436 O O . ASP A 1 176 ? 80.339 27.964 -29.123 1.00 48.94 176 ASP A O 1
ATOM 1440 N N . THR A 1 177 ? 79.059 27.074 -30.723 1.00 46.81 177 THR A N 1
ATOM 1441 C CA . THR A 1 177 ? 79.910 27.320 -31.909 1.00 46.81 177 THR A CA 1
ATOM 1442 C C . THR A 1 177 ? 79.483 26.465 -33.104 1.00 46.81 177 THR A C 1
ATOM 1444 O O . THR A 1 177 ? 79.536 25.241 -33.061 1.00 46.81 177 THR A O 1
ATOM 1447 N N . THR A 1 178 ? 79.135 27.106 -34.222 1.00 38.06 178 THR A N 1
ATOM 1448 C CA . THR A 1 178 ? 79.752 26.875 -35.548 1.00 38.06 178 THR A CA 1
ATOM 1449 C C . THR A 1 178 ? 79.116 27.795 -36.593 1.00 38.06 178 THR A C 1
ATOM 1451 O O . THR A 1 178 ? 77.896 27.897 -36.690 1.00 38.06 178 THR A O 1
ATOM 1454 N N . ASP A 1 179 ? 79.978 28.485 -37.345 1.00 50.28 179 ASP A N 1
ATOM 1455 C CA . ASP A 1 179 ? 79.662 29.290 -38.528 1.00 50.28 179 ASP A CA 1
ATOM 1456 C C . ASP A 1 179 ? 78.704 28.555 -39.474 1.00 50.28 179 ASP A C 1
ATOM 1458 O O . ASP A 1 179 ? 79.005 27.460 -39.952 1.00 50.28 179 ASP A O 1
ATOM 1462 N N . ILE A 1 180 ? 77.573 29.187 -39.787 1.00 51.25 180 ILE A N 1
ATOM 1463 C CA . ILE A 1 180 ? 76.695 28.771 -40.881 1.00 51.25 180 ILE A CA 1
ATOM 1464 C C . ILE A 1 180 ? 77.000 29.697 -42.064 1.00 51.25 180 ILE A C 1
ATOM 1466 O O . ILE A 1 180 ? 76.475 30.808 -42.137 1.00 51.25 180 ILE A O 1
ATOM 1470 N N . GLU A 1 181 ? 77.860 29.251 -42.982 1.00 49.12 181 GLU A N 1
ATOM 1471 C CA . GLU A 1 181 ? 77.974 29.849 -44.318 1.00 49.12 181 GLU A CA 1
ATOM 1472 C C . GLU A 1 181 ? 76.690 29.542 -45.108 1.00 49.12 181 GLU A C 1
ATOM 1474 O O . GLU A 1 181 ? 76.341 28.382 -45.329 1.00 49.12 181 GLU A O 1
ATOM 1479 N N . TYR A 1 182 ? 75.961 30.585 -45.511 1.00 48.12 182 TYR A N 1
ATOM 1480 C CA . TYR A 1 182 ? 74.790 30.461 -46.379 1.00 48.12 182 TYR A CA 1
ATOM 1481 C C . TYR A 1 182 ? 75.237 30.394 -47.847 1.00 48.12 182 TYR A C 1
ATOM 1483 O O . TYR A 1 182 ? 75.727 31.376 -48.404 1.00 48.12 182 TYR A O 1
ATOM 1491 N N . GLU A 1 183 ? 75.024 29.248 -48.498 1.00 55.50 183 GLU A N 1
ATOM 1492 C CA . GLU A 1 183 ? 75.079 29.133 -49.959 1.00 55.50 183 GLU A CA 1
ATOM 1493 C C . GLU A 1 183 ? 73.916 29.939 -50.565 1.00 55.50 183 GLU A C 1
ATOM 1495 O O . GLU A 1 183 ? 72.771 29.485 -50.581 1.00 55.50 183 GLU A O 1
ATOM 1500 N N . GLY A 1 184 ? 74.188 31.161 -51.032 1.00 52.84 184 GLY A N 1
ATOM 1501 C CA . GLY A 1 184 ? 73.171 31.978 -51.705 1.00 52.84 184 GLY A CA 1
ATOM 1502 C C . GLY A 1 184 ? 73.536 33.427 -52.039 1.00 52.84 184 GLY A C 1
ATOM 1503 O O . GLY A 1 184 ? 72.803 34.054 -52.799 1.00 52.84 184 GLY A O 1
ATOM 1504 N N . ASP A 1 185 ? 74.650 33.968 -51.537 1.00 52.03 185 ASP A N 1
ATOM 1505 C CA . ASP A 1 185 ? 74.965 35.400 -51.706 1.00 52.03 185 ASP A CA 1
ATOM 1506 C C . ASP A 1 185 ? 75.598 35.786 -53.061 1.00 52.03 185 ASP A C 1
ATOM 1508 O O . ASP A 1 185 ? 75.694 36.975 -53.371 1.00 52.03 185 ASP A O 1
ATOM 1512 N N . ASP A 1 186 ? 75.960 34.828 -53.921 1.00 57.41 186 ASP A N 1
ATOM 1513 C CA . ASP A 1 186 ? 76.606 35.135 -55.211 1.00 57.41 186 ASP A CA 1
ATOM 1514 C C . ASP A 1 186 ? 75.625 35.470 -56.356 1.00 57.41 186 ASP A C 1
ATOM 1516 O O . ASP A 1 186 ? 76.029 36.079 -57.350 1.00 57.41 186 ASP A O 1
ATOM 1520 N N . GLU A 1 187 ? 74.330 35.144 -56.249 1.00 53.59 187 GLU A N 1
ATOM 1521 C CA . GLU A 1 187 ? 73.368 35.402 -57.341 1.00 53.59 187 GLU A CA 1
ATOM 1522 C C . GLU A 1 187 ? 72.717 36.796 -57.293 1.00 53.59 187 GLU A C 1
ATOM 1524 O O . GLU A 1 187 ? 72.190 37.259 -58.305 1.00 53.59 187 GLU A O 1
ATOM 1529 N N . LEU A 1 188 ? 72.804 37.531 -56.176 1.00 49.50 188 LEU A N 1
ATOM 1530 C CA . LEU A 1 188 ? 72.164 38.851 -56.052 1.00 49.50 188 LEU A CA 1
ATOM 1531 C C . LEU A 1 188 ? 73.021 40.021 -56.581 1.00 49.50 188 LEU A C 1
ATOM 1533 O O . LEU A 1 188 ? 72.511 41.126 -56.771 1.00 49.50 188 LEU A O 1
ATOM 1537 N N . ALA A 1 189 ? 74.317 39.808 -56.833 1.00 55.12 189 ALA A N 1
ATOM 1538 C CA . ALA A 1 189 ? 75.231 40.859 -57.297 1.00 55.12 189 ALA A CA 1
ATOM 1539 C C . ALA A 1 189 ? 75.254 41.037 -58.832 1.00 55.12 189 ALA A C 1
ATOM 1541 O O . ALA A 1 189 ? 75.773 42.040 -59.325 1.00 55.12 189 ALA A O 1
ATOM 1542 N N . GLY A 1 190 ? 74.690 40.092 -59.596 1.00 55.09 190 GLY A N 1
ATOM 1543 C CA . GLY A 1 190 ? 74.712 40.096 -61.065 1.00 55.09 190 GLY A CA 1
ATOM 1544 C C . GLY A 1 190 ? 73.569 40.859 -61.747 1.00 55.09 190 GLY A C 1
ATOM 1545 O O . GLY A 1 190 ? 73.714 41.244 -62.904 1.00 55.09 190 GLY A O 1
ATOM 1546 N N . GLU A 1 191 ? 72.454 41.116 -61.056 1.00 51.97 191 GLU A N 1
ATOM 1547 C CA . GLU A 1 191 ? 71.278 41.799 -61.637 1.00 51.97 191 GLU A CA 1
ATOM 1548 C C . GLU A 1 191 ? 71.235 43.320 -61.378 1.00 51.97 191 GLU A C 1
ATOM 1550 O O . GLU A 1 191 ? 70.280 43.994 -61.765 1.00 51.97 191 GLU A O 1
ATOM 1555 N N . LEU A 1 192 ? 72.274 43.887 -60.754 1.00 52.59 192 LEU A N 1
ATOM 1556 C CA . LEU A 1 192 ? 72.368 45.321 -60.434 1.00 52.59 192 LEU A CA 1
ATOM 1557 C C . LEU A 1 192 ? 73.584 46.040 -61.056 1.00 52.59 192 LEU A C 1
ATOM 1559 O O . LEU A 1 192 ? 73.921 47.141 -60.614 1.00 52.59 192 LEU A O 1
ATOM 1563 N N . SER A 1 193 ? 74.207 45.473 -62.100 1.00 42.78 193 SER A N 1
ATOM 1564 C CA . SER A 1 193 ? 75.234 46.151 -62.918 1.00 42.78 193 SER A CA 1
ATOM 1565 C C . SER A 1 193 ? 74.756 46.506 -64.321 1.00 42.78 193 SER A C 1
ATOM 1567 O O . SER A 1 193 ? 74.011 45.717 -64.935 1.00 42.78 193 SER A O 1
#

Sequence (193 aa):
DEITVLADAKVKALKKTWSSAYTNEELVWLQDFYNKIVATQNVSTPILQEKAKDFCELQLNIKKGLRSGADVSKMMKQADDIVKTYHFEASSAKNAANFESIGELMVYYGKKGWHPKWHIEPNDSIDFMMQNIQNYLKRLVVNEGNFAEQVEDRRDRYNLTERLDNIENEEVELDDTTDIEYEGDDELAGELS